Protein AF-A0A0K8QFA0-F1 (afdb_monomer)

Nearest PDB structures (foldseek):
  1z6r-assembly1_A  TM=7.782E-01  e=1.974E-18  Escherichia coli
  2qm1-assembly1_B  TM=8.285E-01  e=4.697E-17  Enterococcus faecalis V583
  5f7r-assembly1_A  TM=8.792E-01  e=9.934E-16  Listeria monocytogenes EGD-e
  3bp8-assembly2_A  TM=8.129E-01  e=3.114E-17  unclassified
  3bp8-assembly2_B  TM=7.950E-01  e=8.446E-17  unclassified

pLDDT: mean 81.32, std 21.49, range [26.19, 98.56]

Structure (mmCIF, N/CA/C/O backbone):
data_AF-A0A0K8QFA0-F1
#
_entry.id   AF-A0A0K8QFA0-F1
#
loop_
_atom_site.group_PDB
_atom_site.id
_atom_site.type_symbol
_atom_site.label_atom_id
_atom_site.label_alt_id
_atom_site.label_comp_id
_atom_site.label_asym_id
_atom_site.label_entity_id
_atom_site.label_seq_id
_atom_site.pdbx_PDB_ins_code
_atom_site.Cartn_x
_atom_site.Cartn_y
_atom_site.Cartn_z
_atom_site.occupancy
_atom_site.B_iso_or_equiv
_atom_site.auth_seq_id
_atom_site.auth_comp_id
_atom_site.auth_asym_id
_atom_site.auth_atom_id
_atom_site.pdbx_PDB_model_num
ATOM 1 N N . MET A 1 1 ? 56.266 -20.583 15.732 1.00 32.88 1 MET A N 1
ATOM 2 C CA . MET A 1 1 ? 56.562 -19.439 16.626 1.00 32.88 1 MET A CA 1
ATOM 3 C C . MET A 1 1 ? 56.444 -18.191 15.764 1.00 32.88 1 MET A C 1
ATOM 5 O O . MET A 1 1 ? 57.202 -18.137 14.814 1.00 32.88 1 MET A O 1
ATOM 9 N N . ILE A 1 2 ? 55.543 -17.215 15.909 1.00 31.14 2 ILE A N 1
ATOM 10 C CA . ILE A 1 2 ? 54.486 -16.800 16.864 1.00 31.14 2 ILE A CA 1
ATOM 11 C C . ILE A 1 2 ? 53.549 -15.907 15.990 1.00 31.14 2 ILE A C 1
ATOM 13 O O . ILE A 1 2 ? 54.079 -15.108 15.228 1.00 31.14 2 ILE A O 1
ATOM 17 N N . LEU A 1 3 ? 52.275 -16.255 15.749 1.00 30.95 3 LEU A N 1
ATOM 18 C CA . LEU A 1 3 ? 51.023 -15.686 16.319 1.00 30.95 3 LEU A CA 1
ATOM 19 C C . LEU A 1 3 ? 50.880 -14.142 16.357 1.00 30.95 3 LEU A C 1
ATOM 21 O O . LEU A 1 3 ? 51.791 -13.456 16.803 1.00 30.95 3 LEU A O 1
ATOM 25 N N . GLY A 1 4 ? 49.685 -13.639 15.992 1.00 28.59 4 GLY A N 1
ATOM 26 C CA . GLY A 1 4 ? 49.196 -12.273 16.281 1.00 28.59 4 GLY A CA 1
ATOM 27 C C . GLY A 1 4 ? 48.294 -11.686 15.178 1.00 28.59 4 GLY A C 1
ATOM 28 O O . GLY A 1 4 ? 48.767 -10.899 14.373 1.00 28.59 4 GLY A O 1
ATOM 29 N N . GLU A 1 5 ? 47.115 -12.261 14.918 1.00 33.03 5 GLU A N 1
ATOM 30 C CA . GLU A 1 5 ? 45.785 -11.822 15.411 1.00 33.03 5 GLU A CA 1
ATOM 31 C C . GLU A 1 5 ? 45.100 -10.742 14.548 1.00 33.03 5 GLU A C 1
ATOM 33 O O . GLU A 1 5 ? 45.437 -9.562 14.583 1.00 33.03 5 GLU A O 1
ATOM 38 N N . SER A 1 6 ? 44.075 -11.172 13.794 1.00 36.34 6 SER A N 1
ATOM 39 C CA . SER A 1 6 ? 43.071 -10.293 13.198 1.00 36.34 6 SER A CA 1
ATOM 40 C C . SER A 1 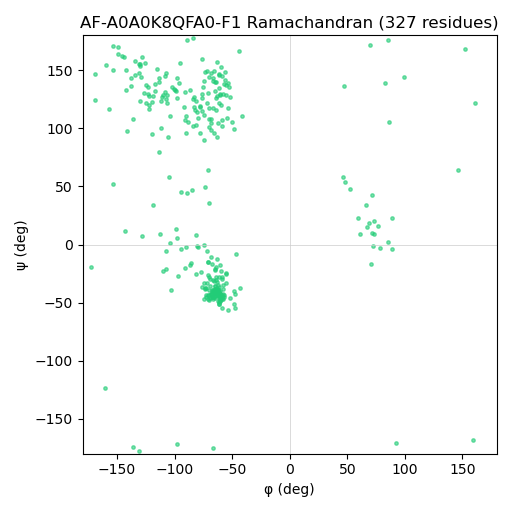6 ? 42.035 -9.928 14.255 1.00 36.34 6 SER A C 1
ATOM 42 O O . SER A 1 6 ? 41.275 -10.786 14.716 1.00 36.34 6 SER A O 1
ATOM 44 N N . VAL A 1 7 ? 41.973 -8.654 14.623 1.00 34.06 7 VAL A N 1
ATOM 45 C CA . VAL A 1 7 ? 40.890 -8.143 15.459 1.00 34.06 7 VAL A CA 1
ATOM 46 C C . VAL A 1 7 ? 39.670 -7.959 14.564 1.00 34.06 7 VAL A C 1
ATOM 48 O O . VAL A 1 7 ? 39.531 -6.974 13.846 1.00 34.06 7 VAL A O 1
ATOM 51 N N . THR A 1 8 ? 38.809 -8.971 14.577 1.00 34.66 8 THR A N 1
ATOM 52 C CA . THR A 1 8 ? 37.451 -8.880 14.045 1.00 34.66 8 THR A CA 1
ATOM 53 C C . THR A 1 8 ? 36.683 -7.976 14.999 1.00 34.66 8 THR A C 1
ATOM 55 O O . THR A 1 8 ?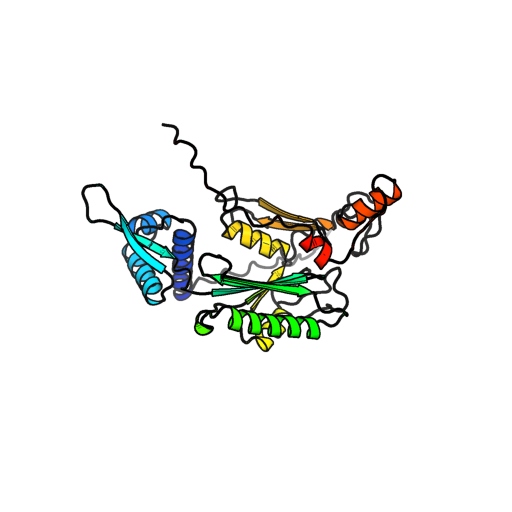 36.433 -8.353 16.144 1.00 34.66 8 THR A O 1
ATOM 58 N N . GLU A 1 9 ? 36.370 -6.758 14.570 1.00 30.14 9 GLU A N 1
ATOM 59 C CA . GLU A 1 9 ? 35.590 -5.819 15.369 1.00 30.14 9 GLU A CA 1
ATOM 60 C C . GLU A 1 9 ? 34.152 -6.353 15.479 1.00 30.14 9 GLU A C 1
ATOM 62 O O . GLU A 1 9 ? 33.339 -6.263 14.558 1.00 30.14 9 GLU A O 1
ATOM 67 N N . ILE A 1 10 ? 33.854 -7.010 16.601 1.00 35.69 10 ILE A N 1
ATOM 68 C CA . ILE A 1 10 ? 32.512 -7.489 16.927 1.00 35.69 10 ILE A CA 1
ATOM 69 C C . ILE A 1 10 ? 31.651 -6.250 17.173 1.00 35.69 10 ILE A C 1
ATOM 71 O O . ILE A 1 10 ? 31.753 -5.602 18.216 1.00 35.69 10 ILE A O 1
ATOM 75 N N . ARG A 1 11 ? 30.796 -5.921 16.201 1.00 30.34 11 ARG A N 1
ATOM 76 C CA . ARG A 1 11 ? 29.768 -4.882 16.317 1.00 30.34 11 ARG A CA 1
ATOM 77 C C . ARG A 1 11 ? 28.910 -5.202 17.547 1.00 30.34 11 ARG A C 1
ATOM 79 O O . ARG A 1 11 ? 28.179 -6.192 17.555 1.00 30.34 11 ARG A O 1
ATOM 86 N N . GLN A 1 12 ? 29.048 -4.410 18.611 1.00 29.22 12 GLN A N 1
ATOM 87 C CA . GLN A 1 12 ? 28.284 -4.622 19.839 1.00 29.22 12 GLN A CA 1
ATOM 88 C C . GLN A 1 12 ? 26.779 -4.499 19.545 1.00 29.22 12 GLN A C 1
ATOM 90 O O . GLN A 1 12 ? 26.378 -3.551 18.862 1.00 29.22 12 GLN A O 1
ATOM 95 N N . PRO A 1 13 ? 25.930 -5.419 20.044 1.00 30.22 13 PRO A N 1
ATOM 96 C CA . PRO A 1 13 ? 24.488 -5.289 19.908 1.00 30.22 13 PRO A CA 1
ATOM 97 C C . PRO A 1 13 ? 24.033 -4.015 20.622 1.00 30.22 13 PRO A C 1
ATOM 99 O O . PRO A 1 13 ? 24.262 -3.836 21.820 1.00 30.22 13 PRO A O 1
ATOM 102 N N . THR A 1 14 ? 23.390 -3.120 19.876 1.00 32.06 14 THR A N 1
ATOM 103 C CA . THR A 1 14 ? 22.766 -1.915 20.416 1.00 32.06 14 THR A CA 1
ATOM 104 C C . THR A 1 14 ? 21.776 -2.313 21.517 1.00 32.06 14 THR A C 1
ATOM 106 O O . THR A 1 14 ? 20.925 -3.181 21.294 1.00 32.06 14 THR A O 1
ATOM 109 N N . PRO A 1 15 ? 21.857 -1.718 22.720 1.00 27.94 15 PRO A N 1
ATOM 110 C CA . PRO A 1 15 ? 20.946 -2.057 23.802 1.00 27.94 15 PRO A CA 1
ATOM 111 C C . PRO A 1 15 ? 19.508 -1.746 23.380 1.00 27.94 15 PRO A C 1
ATOM 113 O O . PRO A 1 15 ? 19.204 -0.641 22.920 1.00 27.94 15 PRO A O 1
ATOM 116 N N . ARG A 1 16 ? 18.608 -2.724 23.546 1.00 31.30 16 ARG A N 1
ATOM 117 C CA . ARG A 1 16 ? 17.165 -2.537 23.358 1.00 31.30 16 ARG A CA 1
ATOM 118 C C . ARG A 1 16 ? 16.700 -1.436 24.317 1.00 31.30 16 ARG A C 1
ATOM 120 O O . ARG A 1 16 ? 16.657 -1.643 25.527 1.00 31.30 16 ARG A O 1
ATOM 127 N N . ARG A 1 17 ? 16.392 -0.248 23.783 1.00 30.94 17 ARG A N 1
ATOM 128 C CA . ARG A 1 17 ? 15.788 0.850 24.553 1.00 30.94 17 ARG A CA 1
ATOM 129 C C . ARG A 1 17 ? 14.436 0.385 25.096 1.00 30.94 17 ARG A C 1
ATOM 131 O O . ARG A 1 17 ? 13.604 -0.098 24.333 1.00 30.94 17 ARG A O 1
ATOM 138 N N . GLY A 1 18 ? 14.230 0.549 26.403 1.00 30.62 18 GLY A N 1
ATOM 139 C CA . GLY A 1 18 ? 12.955 0.270 27.060 1.00 30.62 18 GLY A CA 1
ATOM 140 C C . GLY A 1 18 ? 11.802 1.058 26.431 1.00 30.62 18 GLY A C 1
ATO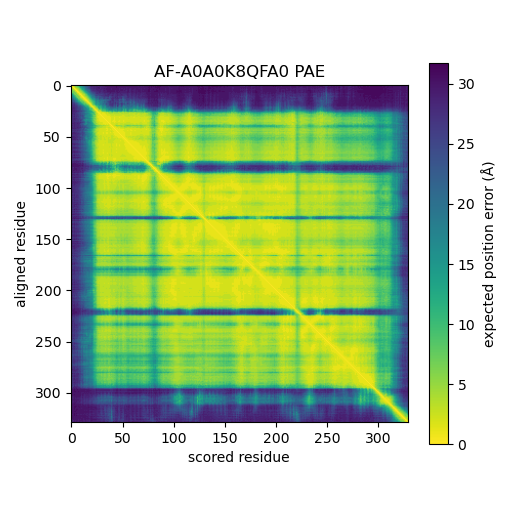M 141 O O . GLY A 1 18 ? 11.957 2.210 26.020 1.00 30.62 18 GLY A O 1
ATOM 142 N N . THR A 1 19 ? 10.644 0.418 26.325 1.00 29.05 19 THR A N 1
ATOM 143 C CA . THR A 1 19 ? 9.423 0.987 25.754 1.00 29.05 19 THR A CA 1
ATOM 144 C C . THR A 1 19 ? 8.779 1.946 26.762 1.00 29.05 19 THR A C 1
ATOM 146 O O . THR A 1 19 ? 8.351 1.529 27.833 1.00 29.05 19 THR A O 1
ATOM 149 N N . ASN A 1 20 ? 8.710 3.243 26.440 1.00 28.48 20 ASN A N 1
ATOM 150 C CA . ASN A 1 20 ? 8.013 4.236 27.268 1.00 28.48 20 ASN A CA 1
ATOM 151 C C . ASN A 1 20 ? 6.488 3.982 27.282 1.00 28.48 20 ASN A C 1
ATOM 153 O O . ASN A 1 20 ? 5.907 3.655 26.249 1.00 28.48 20 ASN A O 1
ATOM 157 N N . LEU A 1 21 ? 5.835 4.217 28.429 1.00 33.00 21 LEU A N 1
ATOM 158 C CA . LEU A 1 21 ? 4.385 4.071 28.681 1.00 33.00 21 LEU A CA 1
ATOM 159 C C . LEU A 1 21 ? 3.428 4.609 27.581 1.00 33.00 21 LEU A C 1
ATOM 161 O O . LEU A 1 21 ? 2.418 3.951 27.334 1.00 33.00 21 LEU A O 1
ATOM 165 N N . PRO A 1 22 ? 3.703 5.736 26.886 1.00 34.59 22 PRO A N 1
ATOM 166 C CA . PRO A 1 22 ? 2.875 6.203 25.768 1.00 34.59 22 PRO A CA 1
ATOM 167 C C . PRO A 1 22 ? 2.840 5.214 24.592 1.00 34.59 22 PRO A C 1
ATOM 169 O O . PRO A 1 22 ? 1.765 4.924 24.078 1.00 34.59 22 PRO A O 1
ATOM 172 N N . ARG A 1 23 ? 3.976 4.573 24.265 1.00 45.59 23 ARG A N 1
ATOM 173 C CA . ARG A 1 23 ? 4.059 3.549 23.205 1.00 45.59 23 ARG A CA 1
ATOM 174 C C . ARG A 1 23 ? 3.230 2.302 23.523 1.00 45.59 23 ARG A C 1
ATOM 176 O O . ARG A 1 23 ? 2.773 1.631 22.607 1.00 45.59 23 ARG A O 1
ATOM 183 N N . MET A 1 24 ? 3.022 1.986 24.805 1.00 49.78 24 MET A N 1
ATOM 184 C CA . MET A 1 24 ? 2.154 0.871 25.211 1.00 49.78 24 MET A CA 1
ATOM 185 C C . MET A 1 24 ? 0.667 1.199 25.035 1.00 49.78 24 MET A C 1
ATOM 187 O O . MET A 1 24 ? -0.125 0.307 24.735 1.00 49.78 24 MET A O 1
ATOM 191 N N . GLY A 1 25 ? 0.279 2.465 25.229 1.00 57.38 25 GLY A N 1
ATOM 192 C CA . GLY A 1 25 ? -1.086 2.933 24.982 1.00 57.38 25 GLY A CA 1
ATOM 193 C C . GLY A 1 25 ? -1.469 2.814 23.508 1.00 57.38 25 GLY A C 1
ATOM 194 O O . GLY A 1 25 ? -2.560 2.331 23.208 1.00 57.38 25 GLY A O 1
ATOM 195 N N . ASP A 1 26 ? -0.540 3.174 22.624 1.00 68.94 26 ASP A N 1
ATOM 196 C CA . ASP A 1 26 ? -0.714 3.088 21.172 1.00 68.94 26 ASP A CA 1
ATOM 197 C C . ASP A 1 26 ? -0.646 1.633 20.685 1.00 68.94 26 ASP A C 1
ATOM 199 O O . ASP A 1 26 ? -1.470 1.210 19.882 1.00 68.94 26 ASP A O 1
ATOM 203 N N . PHE A 1 27 ? 0.241 0.811 21.259 1.00 79.75 27 PHE A N 1
ATOM 204 C CA . PHE A 1 27 ? 0.297 -0.623 20.956 1.00 79.75 27 PHE A CA 1
ATOM 205 C C . PHE A 1 27 ? -1.012 -1.347 21.303 1.00 79.75 27 PHE A C 1
ATOM 207 O O . PHE A 1 27 ? -1.563 -2.066 20.474 1.00 79.75 27 PHE A O 1
ATOM 214 N N . ASN A 1 28 ? -1.559 -1.129 22.505 1.00 85.81 28 ASN A N 1
ATOM 215 C CA . ASN A 1 28 ? -2.819 -1.765 22.901 1.00 85.81 28 ASN A CA 1
ATOM 216 C C . ASN A 1 28 ? -4.005 -1.305 22.035 1.00 85.81 28 ASN A C 1
ATOM 218 O O . ASN A 1 28 ? -4.939 -2.080 21.826 1.00 85.81 28 ASN A O 1
ATOM 222 N N . LEU A 1 29 ? -3.975 -0.062 21.537 1.00 85.81 29 LEU A N 1
ATOM 223 C CA . LEU A 1 29 ? -4.961 0.449 20.586 1.00 85.81 29 LEU A CA 1
ATOM 224 C C . LEU A 1 29 ? -4.928 -0.360 19.286 1.00 85.81 29 LEU A C 1
ATOM 226 O O . LEU A 1 29 ? -5.965 -0.869 18.863 1.00 85.81 29 LEU A O 1
ATOM 230 N N . THR A 1 30 ? -3.734 -0.528 18.712 1.00 85.50 30 THR A N 1
ATOM 231 C CA . THR A 1 30 ? -3.513 -1.296 17.482 1.00 85.50 30 THR A CA 1
ATOM 232 C C . THR A 1 30 ? -3.969 -2.740 17.631 1.00 85.50 30 THR A C 1
ATOM 234 O O . THR A 1 30 ? -4.680 -3.242 16.768 1.00 85.50 30 THR A O 1
ATOM 237 N N . VAL A 1 31 ? -3.634 -3.401 18.744 1.00 88.06 31 VAL A N 1
ATOM 238 C CA . VAL A 1 31 ? -4.019 -4.805 18.957 1.00 88.06 31 VAL A CA 1
ATOM 239 C C . VAL A 1 31 ? -5.540 -4.969 19.066 1.00 88.06 31 VAL A C 1
ATOM 241 O O . VAL A 1 31 ? -6.098 -5.918 18.521 1.00 88.06 31 VAL A O 1
ATOM 244 N N . ILE A 1 32 ? -6.238 -4.043 19.733 1.00 91.19 32 ILE A N 1
ATOM 245 C CA . ILE A 1 32 ? -7.707 -4.089 19.823 1.00 91.19 32 ILE A CA 1
ATOM 246 C C . ILE A 1 32 ? -8.350 -3.810 18.461 1.00 91.19 32 ILE A C 1
ATOM 248 O O . ILE A 1 32 ? -9.293 -4.509 18.092 1.00 91.19 32 ILE A O 1
ATOM 252 N N . LEU A 1 33 ? -7.852 -2.822 17.710 1.00 89.56 33 LEU A N 1
ATOM 253 C CA . LEU A 1 33 ? -8.333 -2.540 16.356 1.00 89.56 33 LEU A CA 1
ATOM 254 C C . LEU A 1 33 ? -8.136 -3.743 15.433 1.00 89.56 33 LEU A C 1
ATOM 256 O O . LEU A 1 33 ? -9.084 -4.129 14.754 1.00 89.56 33 LEU A O 1
ATOM 260 N N . ASP A 1 34 ? -6.960 -4.375 15.454 1.00 87.38 34 ASP A N 1
ATOM 261 C CA . ASP A 1 34 ? -6.676 -5.561 14.643 1.00 87.38 34 ASP A CA 1
ATOM 262 C C . ASP A 1 34 ? -7.572 -6.749 15.027 1.00 87.38 34 ASP A C 1
ATOM 264 O O . ASP A 1 34 ? -8.125 -7.415 14.153 1.00 87.38 34 ASP A O 1
ATOM 268 N N . ALA A 1 35 ? -7.814 -6.969 16.325 1.00 89.81 35 ALA A N 1
ATOM 269 C CA . ALA A 1 35 ? -8.729 -8.012 16.786 1.00 89.81 35 ALA A CA 1
ATOM 270 C C . ALA A 1 35 ? -10.170 -7.786 16.292 1.00 89.81 35 ALA A C 1
ATOM 272 O O . ALA A 1 35 ? -10.818 -8.726 15.830 1.00 89.81 35 ALA A O 1
ATOM 273 N N . ILE A 1 36 ? -10.676 -6.547 16.357 1.00 91.31 36 ILE A N 1
ATOM 274 C CA . ILE A 1 36 ? -12.008 -6.200 15.832 1.00 91.31 36 ILE A CA 1
ATOM 275 C C . ILE A 1 36 ? -12.041 -6.376 14.311 1.00 91.31 36 ILE A C 1
ATOM 277 O O . ILE A 1 36 ? -12.986 -6.958 13.787 1.00 91.31 36 ILE A O 1
ATOM 281 N N . ARG A 1 37 ? -11.005 -5.911 13.610 1.00 88.50 37 ARG A N 1
ATOM 282 C CA . ARG A 1 37 ? -10.866 -5.986 12.151 1.00 88.50 37 ARG A CA 1
ATOM 283 C C . ARG A 1 37 ? -10.909 -7.424 11.629 1.00 88.50 37 ARG A C 1
ATOM 285 O O . ARG A 1 37 ? -11.600 -7.691 10.653 1.00 88.50 37 ARG A O 1
ATOM 292 N N . ARG A 1 38 ? -10.213 -8.355 12.292 1.00 86.56 38 ARG A N 1
ATOM 293 C CA . ARG A 1 38 ? -10.184 -9.783 11.921 1.00 86.56 38 ARG A CA 1
ATOM 294 C C . ARG A 1 38 ? -11.502 -10.519 12.197 1.00 86.56 38 ARG A C 1
ATOM 296 O O . ARG A 1 38 ? -11.700 -11.612 11.675 1.00 86.56 38 ARG A O 1
ATOM 303 N N . SER A 1 39 ? -12.411 -9.943 12.987 1.00 87.56 39 SER A N 1
ATOM 304 C CA . SER A 1 39 ? -13.729 -10.521 13.270 1.00 87.56 39 SER A CA 1
ATOM 305 C C . SER A 1 39 ? -14.823 -9.767 12.516 1.00 87.56 39 SER A C 1
ATOM 307 O O . SER A 1 39 ? -15.395 -8.802 13.021 1.00 87.56 39 SER A O 1
ATOM 309 N N . SER A 1 40 ? -15.175 -10.231 11.314 1.00 78.25 40 SER A N 1
ATOM 310 C CA . SER A 1 40 ? -16.219 -9.605 10.482 1.00 78.25 40 SER A CA 1
ATOM 311 C C . SER A 1 40 ? -17.597 -9.544 11.165 1.00 78.25 40 SER A C 1
ATOM 313 O O . SER A 1 40 ? -18.368 -8.608 10.944 1.00 78.25 40 SER A O 1
ATOM 315 N N . GLY A 1 41 ? -17.897 -10.498 12.056 1.00 84.44 41 GLY A N 1
ATOM 316 C CA . GLY A 1 41 ? -19.093 -10.487 12.907 1.00 84.44 41 GLY A CA 1
ATOM 317 C C . GLY A 1 41 ? -19.065 -9.423 14.013 1.00 84.44 41 GLY A C 1
ATOM 318 O O . GLY A 1 41 ? -20.115 -9.058 14.545 1.00 84.44 41 GLY A O 1
ATOM 319 N N . GLY A 1 42 ? -17.899 -8.848 14.304 1.00 89.88 42 GLY A N 1
ATOM 320 C CA . GLY A 1 42 ? -17.633 -8.000 15.460 1.00 89.88 42 GLY A CA 1
ATOM 321 C C . GLY A 1 42 ? -17.255 -8.804 16.703 1.00 89.88 42 GLY A C 1
ATOM 322 O O . GLY A 1 42 ? -17.240 -10.034 16.690 1.00 89.88 42 GLY A O 1
ATOM 323 N N . LEU A 1 43 ? -16.911 -8.100 17.781 1.00 92.25 43 LEU A N 1
ATOM 324 C CA . LEU A 1 43 ? -16.554 -8.705 19.068 1.00 92.25 43 LEU A CA 1
ATOM 325 C C . LEU A 1 43 ? -17.183 -7.938 20.226 1.00 92.25 43 LEU A C 1
ATOM 327 O O . LEU A 1 43 ? -17.238 -6.708 20.230 1.00 92.25 43 LEU A O 1
ATOM 331 N N . SER A 1 44 ? -17.610 -8.650 21.262 1.00 93.81 44 SER A N 1
ATOM 332 C CA . SER A 1 44 ? -17.931 -8.035 22.546 1.00 93.81 44 SER A CA 1
ATOM 333 C C . SER A 1 44 ? -16.661 -7.687 23.329 1.00 93.81 44 SER A C 1
ATOM 335 O O . SER A 1 44 ? -15.597 -8.279 23.149 1.00 93.81 44 SER A O 1
ATOM 337 N N . ARG A 1 45 ? -16.770 -6.762 24.292 1.00 93.06 45 ARG A N 1
ATOM 338 C CA . ARG A 1 45 ? -15.650 -6.409 25.193 1.00 93.06 45 ARG A CA 1
ATOM 339 C C . ARG A 1 45 ? -15.122 -7.608 25.996 1.00 93.06 45 ARG A C 1
ATOM 341 O O . ARG A 1 45 ? -13.954 -7.624 26.366 1.00 93.06 45 ARG A O 1
ATOM 348 N N . VAL A 1 46 ? -15.976 -8.598 26.270 1.00 91.25 46 VAL A N 1
ATOM 349 C CA . VAL A 1 46 ? -15.583 -9.828 26.977 1.00 91.25 46 VAL A CA 1
ATOM 350 C C . VAL A 1 46 ? -14.737 -10.718 26.070 1.00 91.25 46 VAL A C 1
ATOM 352 O O . VAL A 1 46 ? -13.689 -11.184 26.503 1.00 91.25 46 VAL A O 1
ATOM 355 N N . GLU A 1 47 ? -15.148 -10.904 24.816 1.00 91.31 47 GLU A N 1
ATOM 356 C CA . GLU A 1 47 ? -14.367 -11.666 23.832 1.00 91.31 47 GLU A CA 1
ATOM 357 C C . GLU A 1 47 ? -13.041 -10.970 23.518 1.00 91.31 47 GLU A C 1
ATOM 359 O O . GLU A 1 47 ? -12.003 -11.623 23.517 1.00 91.31 47 GLU A O 1
ATOM 364 N N . LEU A 1 48 ? -13.035 -9.639 23.369 1.00 91.75 48 LEU A N 1
ATOM 365 C CA . LEU A 1 48 ? -11.797 -8.867 23.203 1.00 91.75 48 LEU A CA 1
ATOM 366 C C . LEU A 1 48 ? -10.821 -9.075 24.367 1.00 91.75 48 LEU A C 1
ATOM 368 O O . LEU A 1 48 ? -9.630 -9.263 24.137 1.00 91.75 48 LEU A O 1
ATOM 372 N N . ALA A 1 49 ? -11.307 -9.075 25.613 1.00 91.31 49 ALA A N 1
ATOM 373 C CA . ALA A 1 49 ? -10.461 -9.337 26.778 1.00 91.31 49 ALA A CA 1
ATOM 374 C C . ALA A 1 49 ? -9.857 -10.752 26.750 1.00 91.31 49 ALA A C 1
ATOM 376 O O . ALA A 1 49 ? -8.696 -10.924 27.112 1.00 91.31 49 ALA A O 1
ATOM 377 N N . GLN A 1 50 ? -10.627 -11.748 26.301 1.00 89.19 50 GLN A N 1
ATOM 378 C CA . GLN A 1 50 ? -10.174 -13.138 26.192 1.00 89.19 50 GLN A CA 1
ATOM 379 C C . GLN A 1 50 ? -9.144 -13.334 25.076 1.00 89.19 50 GLN A C 1
ATOM 381 O O . GLN A 1 50 ? -8.143 -14.006 25.299 1.00 89.19 50 GLN A O 1
ATOM 386 N N . ILE A 1 51 ? -9.375 -12.739 23.902 1.00 88.06 51 ILE A N 1
ATOM 387 C CA . ILE A 1 51 ? -8.501 -12.877 22.728 1.00 88.06 51 ILE A CA 1
ATOM 388 C C . ILE A 1 51 ? -7.184 -12.129 22.943 1.00 88.06 51 ILE A C 1
ATOM 390 O O . ILE A 1 51 ? -6.113 -12.670 22.694 1.00 88.06 51 ILE A O 1
ATOM 394 N N . VAL A 1 52 ? -7.260 -10.883 23.414 1.00 89.06 52 VAL A N 1
ATOM 395 C CA . VAL A 1 52 ? -6.093 -9.995 23.511 1.00 89.06 52 VAL A CA 1
ATOM 396 C C . VAL A 1 52 ? -5.325 -10.186 24.829 1.00 89.06 52 VAL A C 1
ATOM 398 O O . VAL A 1 52 ? -4.175 -9.774 24.947 1.00 89.06 52 VAL A O 1
ATOM 401 N N . GLY A 1 53 ? -5.940 -10.805 25.843 1.00 88.94 53 GLY A N 1
ATOM 402 C CA . GLY A 1 53 ? -5.305 -11.052 27.144 1.00 88.94 53 GLY A CA 1
ATOM 403 C C . GLY A 1 53 ? -5.147 -9.802 28.021 1.00 88.94 53 GLY A C 1
ATOM 404 O O . GLY A 1 53 ? -4.328 -9.784 28.940 1.00 88.94 53 GLY A O 1
ATOM 405 N N . LEU A 1 54 ? -5.918 -8.742 27.756 1.00 89.75 54 LEU A N 1
ATOM 406 C CA . LEU A 1 54 ? -5.903 -7.497 28.533 1.00 89.75 54 LEU A CA 1
ATOM 407 C C . LEU A 1 54 ? -6.989 -7.479 29.613 1.00 89.75 54 LEU A C 1
ATOM 409 O O . LEU A 1 54 ? -8.034 -8.119 29.501 1.00 89.75 54 LEU A O 1
ATOM 413 N N . SER A 1 55 ? -6.769 -6.672 30.658 1.00 92.06 55 SER A N 1
ATOM 414 C CA . SER A 1 55 ? -7.758 -6.516 31.728 1.00 92.06 55 SER A CA 1
ATOM 415 C C . SER A 1 55 ? -9.087 -5.939 31.196 1.00 92.06 55 SER A C 1
ATOM 417 O O . SER A 1 55 ? -9.067 -5.068 30.315 1.00 92.06 55 SER A O 1
ATOM 419 N N . PRO A 1 56 ? -10.251 -6.321 31.762 1.00 92.19 56 PRO A N 1
ATOM 420 C CA . PRO A 1 56 ? -11.546 -5.761 31.363 1.00 92.19 56 PRO A CA 1
ATOM 421 C C . PRO A 1 56 ? -11.617 -4.229 31.462 1.00 92.19 56 PRO A C 1
ATOM 423 O O . PRO A 1 56 ? -12.272 -3.577 30.643 1.00 92.19 56 PRO A O 1
ATOM 426 N N . GLN A 1 57 ? -10.916 -3.642 32.440 1.00 92.69 57 GLN A N 1
ATOM 427 C CA . GLN A 1 57 ? -10.829 -2.191 32.602 1.00 92.69 57 GLN A CA 1
ATOM 428 C C . GLN A 1 57 ? -10.052 -1.548 31.446 1.00 92.69 57 GLN A C 1
ATOM 430 O O . GLN A 1 57 ? -10.489 -0.533 30.902 1.00 92.69 57 GLN A O 1
ATOM 435 N N . THR A 1 58 ? -8.934 -2.156 31.034 1.00 92.19 58 THR A N 1
ATOM 436 C CA . THR A 1 58 ? -8.128 -1.700 29.892 1.00 92.19 58 THR A CA 1
ATOM 437 C C . THR A 1 58 ? -8.941 -1.744 28.600 1.00 92.19 58 THR A C 1
ATOM 439 O O . THR A 1 58 ? -9.026 -0.729 27.910 1.00 92.19 58 THR A O 1
ATOM 442 N N . ILE A 1 59 ? -9.611 -2.869 28.317 1.00 93.62 59 ILE A N 1
ATOM 443 C CA . ILE A 1 59 ? -10.491 -3.002 27.145 1.00 93.62 59 ILE A CA 1
ATOM 444 C C . ILE A 1 59 ? -11.589 -1.937 27.165 1.00 93.62 59 ILE A C 1
ATOM 446 O O . ILE A 1 59 ? -11.836 -1.290 26.150 1.00 93.62 59 ILE A O 1
ATOM 450 N N . SER A 1 60 ? -12.230 -1.714 28.316 1.00 92.69 60 SER A N 1
ATOM 451 C CA . SER A 1 60 ? -13.311 -0.729 28.444 1.00 92.69 60 SER A CA 1
ATOM 452 C C . SER A 1 60 ? -12.832 0.699 28.175 1.00 92.69 60 SER A C 1
ATOM 454 O O . SER A 1 60 ? -13.498 1.437 27.448 1.00 92.69 60 SER A O 1
ATOM 456 N N . ASN A 1 61 ? -11.670 1.076 28.716 1.00 93.62 61 ASN A N 1
ATOM 457 C CA . ASN A 1 61 ? -11.080 2.398 28.514 1.00 93.62 61 ASN A CA 1
ATOM 458 C C . ASN A 1 61 ? -10.677 2.621 27.049 1.00 93.62 61 ASN A C 1
ATOM 460 O O . ASN A 1 61 ? -10.974 3.675 26.491 1.00 93.62 61 ASN A O 1
ATOM 464 N N . ILE A 1 62 ? -10.034 1.636 26.413 1.00 93.06 62 ILE A N 1
ATOM 465 C CA . ILE A 1 62 ? -9.597 1.760 25.016 1.00 93.06 62 ILE A CA 1
ATOM 466 C C . ILE A 1 62 ? -10.792 1.741 24.062 1.00 93.06 62 ILE A C 1
ATOM 468 O O . ILE A 1 62 ? -10.880 2.597 23.189 1.00 93.06 62 ILE A O 1
ATOM 472 N N . SER A 1 63 ? -11.760 0.844 24.274 1.00 94.06 63 SER A N 1
ATOM 473 C CA . SER A 1 63 ? -12.984 0.807 23.462 1.00 94.06 63 SER A CA 1
ATOM 474 C C . SER A 1 63 ? -13.733 2.137 23.522 1.00 94.06 63 SER A C 1
ATOM 476 O O . SER A 1 63 ? -14.260 2.582 22.512 1.00 94.06 63 SER A O 1
ATOM 478 N N . ARG A 1 64 ? -13.777 2.792 24.693 1.00 94.50 64 ARG A N 1
ATOM 479 C CA . ARG A 1 64 ? -14.379 4.126 24.822 1.00 94.50 64 ARG A CA 1
ATOM 480 C C . ARG A 1 64 ? -13.643 5.153 23.966 1.00 94.50 64 ARG A C 1
ATOM 482 O O . ARG A 1 64 ? -14.287 5.831 23.186 1.00 94.50 64 ARG A O 1
ATOM 489 N N . ARG A 1 65 ? -12.309 5.206 24.045 1.00 93.94 65 ARG A N 1
ATOM 490 C CA . ARG A 1 65 ? -11.501 6.118 23.216 1.00 93.94 65 ARG A CA 1
ATOM 491 C C . ARG A 1 65 ? -11.732 5.894 21.719 1.00 93.94 65 ARG A C 1
ATOM 493 O O . ARG A 1 65 ? -11.883 6.863 20.989 1.00 93.94 65 ARG A O 1
ATOM 500 N N . LEU A 1 66 ? -11.795 4.637 21.279 1.00 93.88 66 LEU A N 1
ATOM 501 C CA . LEU A 1 66 ? -12.068 4.287 19.881 1.00 93.88 66 LEU A CA 1
ATOM 502 C C . LEU A 1 66 ? -13.480 4.697 19.431 1.00 93.88 66 LEU A C 1
ATOM 504 O O . LEU A 1 66 ? -13.647 5.141 18.298 1.00 93.88 66 LEU A O 1
ATOM 508 N N . LEU A 1 67 ? -14.483 4.564 20.307 1.00 95.25 67 LEU A N 1
ATOM 509 C CA . LEU A 1 67 ? -15.848 5.044 20.059 1.00 95.25 67 LEU A CA 1
ATOM 510 C C . LEU A 1 67 ? -15.892 6.575 19.981 1.00 95.25 67 LEU A C 1
ATOM 512 O O . LEU A 1 67 ? -16.485 7.113 19.052 1.00 95.25 67 LEU A O 1
ATOM 516 N N . ASP A 1 68 ? -15.223 7.271 20.903 1.00 95.31 68 ASP A N 1
ATOM 517 C CA . ASP A 1 68 ? -15.146 8.739 20.926 1.00 95.31 68 ASP A CA 1
ATOM 518 C C . ASP A 1 68 ? -14.445 9.280 19.662 1.00 95.31 68 ASP A C 1
ATOM 520 O O . ASP A 1 68 ? -14.826 10.314 19.115 1.00 95.31 68 ASP A O 1
ATOM 524 N N . GLN A 1 69 ? -13.454 8.545 19.146 1.00 93.06 69 GLN A N 1
ATOM 525 C CA . GLN A 1 69 ? -12.772 8.822 17.875 1.00 93.06 69 GLN A CA 1
ATOM 526 C C . GLN A 1 69 ? -13.545 8.339 16.639 1.00 93.06 69 GLN A C 1
ATOM 528 O O . GLN A 1 69 ? -13.086 8.546 15.522 1.00 93.06 69 GLN A O 1
ATOM 533 N N . HIS A 1 70 ? -14.709 7.709 16.815 1.00 94.94 70 HIS A N 1
ATOM 534 C CA . HIS A 1 70 ? -15.536 7.168 15.735 1.00 94.94 70 HIS A CA 1
ATOM 535 C C . HIS A 1 70 ? -14.830 6.108 14.868 1.00 94.94 70 HIS A C 1
ATOM 537 O O . HIS A 1 70 ? -15.256 5.870 13.740 1.00 94.94 70 HIS A O 1
ATOM 543 N N . LEU A 1 71 ? -13.786 5.445 15.381 1.00 94.50 71 LEU A N 1
ATOM 544 C CA . LEU A 1 71 ? -13.062 4.368 14.687 1.00 94.50 71 LEU A CA 1
ATOM 545 C C . LEU A 1 71 ? -13.781 3.019 14.801 1.00 94.50 71 LEU A C 1
ATOM 547 O O . LEU A 1 71 ? -13.630 2.146 13.948 1.00 94.50 71 LEU A O 1
ATOM 551 N N . ILE A 1 72 ? -14.587 2.850 15.849 1.00 95.62 72 ILE A N 1
ATOM 552 C CA . ILE A 1 72 ? -15.461 1.691 16.036 1.00 95.62 72 ILE A CA 1
ATOM 553 C C . ILE A 1 72 ? -16.890 2.150 16.326 1.00 95.62 72 ILE A C 1
ATOM 555 O O . ILE A 1 72 ? -17.114 3.287 16.737 1.00 95.62 72 ILE A O 1
ATOM 559 N N . VAL A 1 73 ? -17.856 1.253 16.141 1.00 95.56 73 VAL A N 1
ATOM 560 C CA . VAL A 1 73 ? -19.279 1.461 16.451 1.00 95.56 73 VAL A CA 1
ATOM 561 C C . VAL A 1 73 ? -19.844 0.308 17.272 1.00 95.56 73 VAL A C 1
ATOM 563 O O . VAL A 1 73 ? -19.361 -0.825 17.207 1.00 95.56 73 VAL A O 1
ATOM 566 N N . GLU A 1 74 ? -20.907 0.590 18.026 1.00 94.69 74 GLU A N 1
ATOM 567 C CA . GLU A 1 74 ? -21.717 -0.434 18.690 1.00 94.69 74 GLU A CA 1
ATOM 568 C C . GLU A 1 74 ? -22.760 -0.990 17.698 1.00 94.69 74 GLU A C 1
ATOM 570 O O . GLU A 1 74 ? -23.786 -0.368 17.432 1.00 94.69 74 GLU A O 1
ATOM 575 N N . ALA A 1 75 ? -22.499 -2.172 17.138 1.00 88.00 75 ALA A N 1
ATOM 576 C CA . ALA A 1 75 ? -23.284 -2.810 16.076 1.00 88.00 75 ALA A CA 1
ATOM 577 C C . ALA A 1 75 ? -24.428 -3.694 16.617 1.00 88.00 75 ALA A C 1
ATOM 579 O O . ALA A 1 75 ? -24.649 -4.811 16.154 1.00 88.00 75 ALA A O 1
ATOM 580 N N . GLY A 1 76 ? -25.160 -3.193 17.614 1.00 83.00 76 GLY A N 1
ATOM 581 C CA . GLY A 1 76 ? -26.282 -3.897 18.238 1.00 83.00 76 GLY A CA 1
ATOM 582 C C . GLY A 1 76 ? -25.912 -4.729 19.470 1.00 83.00 76 GLY A C 1
ATOM 583 O O . GLY A 1 76 ? -24.821 -4.616 20.039 1.00 83.00 76 GLY A O 1
ATOM 584 N N . LYS A 1 77 ? -26.884 -5.526 19.933 1.00 77.56 77 LYS A N 1
ATOM 585 C CA . LYS A 1 77 ? -26.761 -6.393 21.110 1.00 77.56 77 LYS A CA 1
ATOM 586 C C . LYS A 1 77 ? -27.054 -7.839 20.730 1.00 77.56 77 LYS A C 1
ATOM 588 O O . LYS A 1 77 ? -28.115 -8.109 20.178 1.00 77.56 77 LYS A O 1
ATOM 593 N N . GLU A 1 78 ? -26.168 -8.753 21.100 1.00 69.00 78 GLU A N 1
ATOM 594 C CA . GLU A 1 78 ? -26.339 -10.194 20.898 1.00 69.00 78 GLU A CA 1
ATOM 595 C C . GLU A 1 78 ? -26.487 -10.936 22.235 1.00 69.00 78 GLU A C 1
ATOM 597 O O . GLU A 1 78 ? -25.873 -10.587 23.249 1.00 69.00 78 GLU A O 1
ATOM 602 N N . GLY A 1 79 ? -27.334 -11.967 22.243 1.00 59.91 79 GLY A N 1
ATOM 603 C CA . GLY A 1 79 ? -27.523 -12.869 23.379 1.00 59.91 79 GLY A CA 1
ATOM 604 C C . GLY A 1 79 ? -28.841 -13.640 23.307 1.00 59.91 79 GLY A C 1
ATOM 605 O O . GLY A 1 79 ? -29.908 -13.036 23.292 1.00 59.91 79 GLY A O 1
ATOM 606 N N . SER A 1 80 ? -28.763 -14.974 23.299 1.00 50.06 80 SER A N 1
ATOM 607 C CA . SER A 1 80 ? -29.914 -15.895 23.287 1.00 50.06 80 SER A CA 1
ATOM 608 C C . SER A 1 80 ? -30.068 -16.719 24.581 1.00 50.06 80 SER A C 1
ATOM 610 O O . SER A 1 80 ? -30.900 -17.621 24.633 1.00 50.06 80 SER A O 1
ATOM 612 N N . GLY A 1 81 ? -29.297 -16.420 25.637 1.00 61.34 81 GLY A N 1
ATOM 613 C CA . GLY A 1 81 ? -29.281 -17.169 26.906 1.00 61.34 81 GLY A CA 1
ATOM 614 C C . GLY A 1 81 ? -29.399 -16.297 28.170 1.00 61.34 81 GLY A C 1
ATOM 615 O O . GLY A 1 81 ? -29.527 -15.076 28.063 1.00 61.34 81 GLY A O 1
ATOM 616 N N . PRO A 1 82 ? -29.349 -16.894 29.381 1.00 50.62 82 PRO A N 1
ATOM 617 C CA . PRO A 1 82 ? -29.450 -16.159 30.641 1.00 50.62 82 PRO A CA 1
ATOM 618 C C . PRO A 1 82 ? -28.261 -15.203 30.821 1.00 50.62 82 PRO A C 1
ATOM 620 O O . PRO A 1 82 ? -27.114 -15.632 30.932 1.00 50.62 82 PRO A O 1
ATOM 623 N N . GLY A 1 83 ? -28.529 -13.897 30.849 1.00 66.81 83 GLY A N 1
ATOM 624 C CA . GLY A 1 83 ? -27.515 -12.856 31.023 1.00 66.81 83 GLY A CA 1
ATOM 625 C C . GLY A 1 83 ? -27.911 -11.536 30.363 1.00 66.81 83 GLY A C 1
ATOM 626 O O . GLY A 1 83 ? -28.870 -11.468 29.598 1.00 66.81 83 GLY A O 1
ATOM 627 N N . LYS A 1 84 ? -27.175 -10.457 30.660 1.00 66.50 84 LYS A N 1
ATOM 628 C CA . LYS A 1 84 ? -27.371 -9.171 29.977 1.00 66.50 84 LYS A CA 1
ATOM 629 C C . LYS A 1 84 ? -26.869 -9.298 28.527 1.00 66.50 84 LYS A C 1
ATOM 631 O O . LYS A 1 84 ? -25.728 -9.730 28.351 1.00 66.50 84 LYS A O 1
ATOM 636 N N . PRO A 1 85 ? -27.660 -8.898 27.513 1.00 73.19 85 PRO A N 1
ATOM 637 C CA . PRO A 1 85 ? -27.222 -8.894 26.119 1.00 73.19 85 PRO A CA 1
ATOM 638 C C . PRO A 1 85 ? -25.901 -8.138 25.950 1.00 73.19 85 PRO A C 1
ATOM 640 O O . PRO A 1 85 ? -25.721 -7.058 26.529 1.00 73.19 85 PRO A O 1
ATOM 643 N N . ARG A 1 86 ? -24.976 -8.713 25.180 1.00 82.94 86 ARG A N 1
ATOM 644 C CA . ARG A 1 86 ? -23.628 -8.182 24.965 1.00 82.94 86 ARG A CA 1
ATOM 645 C C . ARG A 1 86 ? -23.649 -7.195 23.811 1.00 82.94 86 ARG A C 1
ATOM 647 O O . ARG A 1 86 ? -24.205 -7.492 22.763 1.00 82.94 86 ARG A O 1
ATOM 654 N N . THR A 1 87 ? -23.033 -6.034 23.992 1.00 89.12 87 THR A N 1
ATOM 655 C CA . THR A 1 87 ? -22.839 -5.083 22.895 1.00 89.12 87 THR A CA 1
ATOM 656 C C . THR A 1 87 ? -21.707 -5.554 21.990 1.00 89.12 87 THR A C 1
ATOM 658 O O . THR A 1 87 ? -20.614 -5.832 22.493 1.00 89.12 87 THR A O 1
ATOM 661 N N . ILE A 1 88 ? -21.964 -5.601 20.685 1.00 94.06 88 ILE A N 1
ATOM 662 C CA . ILE A 1 88 ? -20.978 -5.971 19.667 1.00 94.06 88 ILE A CA 1
ATOM 663 C C . ILE A 1 88 ? -20.268 -4.717 19.161 1.00 94.06 88 ILE A C 1
ATOM 665 O O . ILE A 1 88 ? -20.914 -3.724 18.837 1.00 94.06 88 ILE A O 1
ATOM 669 N N . LEU A 1 89 ? -18.939 -4.759 19.106 1.00 95.00 89 LEU A N 1
ATOM 670 C CA . LEU A 1 89 ? -18.093 -3.710 18.547 1.00 95.00 89 LEU A CA 1
ATOM 671 C C . LEU A 1 89 ? -17.622 -4.119 17.151 1.00 95.00 89 LEU A C 1
ATOM 673 O O . LEU A 1 89 ? -17.197 -5.258 16.949 1.00 95.00 89 LEU A O 1
ATOM 677 N N . ARG A 1 90 ? -17.684 -3.183 16.203 1.00 94.88 90 ARG A N 1
ATOM 678 C CA . ARG A 1 90 ? -17.172 -3.328 14.830 1.00 94.88 90 ARG A CA 1
ATOM 679 C C . ARG A 1 90 ? -16.386 -2.090 14.432 1.00 94.88 90 ARG A C 1
ATOM 681 O O . ARG A 1 90 ? -16.614 -1.028 15.007 1.00 94.88 90 ARG A O 1
ATOM 688 N N . LEU A 1 91 ? -15.502 -2.213 13.443 1.00 94.00 91 LEU A N 1
ATOM 689 C CA . LEU A 1 91 ? -14.910 -1.038 12.805 1.00 94.00 91 LEU A CA 1
ATOM 690 C C . LEU A 1 91 ? -16.012 -0.157 12.212 1.00 94.00 91 LEU A C 1
ATOM 692 O O . LEU A 1 91 ? -17.027 -0.658 11.728 1.00 94.00 91 LEU A O 1
ATOM 696 N N . ASN A 1 92 ? -15.804 1.154 12.266 1.00 95.56 92 ASN A N 1
ATOM 697 C CA . ASN A 1 92 ? -16.597 2.107 11.510 1.00 95.56 92 ASN A CA 1
ATOM 698 C C . ASN A 1 92 ? -15.927 2.316 10.147 1.00 95.56 92 ASN A C 1
ATOM 700 O O . ASN A 1 92 ? -14.878 2.960 10.129 1.00 95.56 92 ASN A O 1
ATOM 704 N N . PRO A 1 93 ? -16.502 1.852 9.023 1.00 95.06 93 PRO A N 1
ATOM 705 C CA . PRO A 1 93 ? -15.897 2.052 7.704 1.00 95.06 93 PRO A CA 1
ATOM 706 C C . PRO A 1 93 ? -15.549 3.527 7.447 1.00 95.06 93 PRO A C 1
ATOM 708 O O . PRO A 1 93 ? -14.415 3.870 7.143 1.00 95.06 93 PRO A O 1
ATOM 711 N N . SER A 1 94 ? -16.486 4.430 7.748 1.00 95.94 94 SER A N 1
ATOM 712 C CA . SER A 1 94 ? -16.340 5.887 7.578 1.00 95.94 94 SER A CA 1
ATOM 713 C C . SER A 1 94 ? -15.572 6.608 8.702 1.00 95.94 94 SER A C 1
ATOM 715 O O . SER A 1 94 ? -15.593 7.845 8.797 1.00 95.94 94 SER A O 1
ATOM 717 N N . GLY A 1 95 ? -14.967 5.848 9.621 1.00 95.31 95 GLY A N 1
ATOM 718 C CA . GLY A 1 95 ? -14.232 6.387 10.764 1.00 95.31 95 GLY A CA 1
ATOM 719 C C . GLY A 1 95 ? -12.939 7.076 10.344 1.00 95.31 95 GLY A C 1
ATOM 720 O O . GLY A 1 95 ? -12.579 8.103 10.916 1.00 95.31 95 GLY A O 1
ATOM 721 N N . MET A 1 96 ? -12.279 6.537 9.321 1.00 96.12 96 MET A N 1
ATOM 722 C CA . MET A 1 96 ? -11.012 7.019 8.784 1.00 96.12 96 MET A CA 1
ATOM 723 C C . MET A 1 96 ? -10.834 6.488 7.356 1.00 96.12 96 MET A C 1
ATOM 725 O O . MET A 1 96 ? -11.397 5.447 7.020 1.00 96.12 96 MET A O 1
ATOM 729 N N . TYR A 1 97 ? -10.057 7.193 6.540 1.00 97.75 97 TYR A N 1
ATOM 730 C CA . TYR A 1 97 ? -9.744 6.812 5.164 1.00 97.75 97 TYR A CA 1
ATOM 731 C C . TYR A 1 97 ? -8.233 6.766 4.944 1.00 97.75 97 TYR A C 1
ATOM 733 O O . TYR A 1 97 ? -7.480 7.447 5.639 1.00 97.75 97 TYR A O 1
ATOM 741 N N . ALA A 1 98 ? -7.787 6.001 3.955 1.00 97.38 98 ALA A N 1
ATOM 742 C CA . ALA A 1 98 ? -6.399 5.983 3.504 1.00 97.38 98 ALA A CA 1
ATOM 743 C C . ALA A 1 98 ? -6.331 6.158 1.986 1.00 97.38 98 ALA A C 1
ATOM 745 O O . ALA A 1 98 ? -7.187 5.649 1.260 1.00 97.38 98 ALA A O 1
ATOM 746 N N . LEU A 1 99 ? -5.302 6.857 1.510 1.00 98.50 99 LEU A N 1
ATOM 747 C CA . LEU A 1 99 ? -4.975 6.923 0.090 1.00 98.50 99 LEU A CA 1
ATOM 748 C C . LEU A 1 99 ? -3.901 5.892 -0.241 1.00 98.50 99 LEU A C 1
ATOM 750 O O . LEU A 1 99 ? -2.939 5.723 0.507 1.00 98.50 99 LEU A O 1
ATOM 754 N N . GLY A 1 100 ? -4.060 5.225 -1.377 1.00 98.31 100 GLY A N 1
ATOM 755 C CA . GLY A 1 100 ? -3.071 4.311 -1.932 1.00 98.31 100 GLY A CA 1
ATOM 756 C C . GLY A 1 100 ? -2.704 4.713 -3.352 1.00 98.31 100 GLY A C 1
ATOM 757 O O . GLY A 1 100 ? -3.588 5.025 -4.145 1.00 98.31 100 GLY A O 1
ATOM 758 N N . VAL A 1 101 ? -1.418 4.673 -3.682 1.00 98.44 101 VAL A N 1
ATOM 759 C CA . VAL A 1 101 ? -0.907 4.812 -5.048 1.00 98.44 101 VAL A CA 1
ATOM 760 C C . VAL A 1 101 ? -0.089 3.577 -5.382 1.00 98.44 101 VAL A C 1
ATOM 762 O O . VAL A 1 101 ? 0.833 3.226 -4.654 1.00 98.44 101 VAL A O 1
ATOM 765 N N . HIS A 1 102 ? -0.404 2.935 -6.499 1.00 96.50 102 HIS A N 1
ATOM 766 C CA . HIS A 1 102 ? 0.481 1.981 -7.147 1.00 96.50 102 HIS A CA 1
ATOM 767 C C . HIS A 1 102 ? 1.105 2.660 -8.362 1.00 96.50 102 HIS A C 1
ATOM 769 O O . HIS A 1 102 ? 0.411 2.980 -9.329 1.00 96.50 102 HIS A O 1
ATOM 775 N N . LEU A 1 103 ? 2.406 2.913 -8.268 1.00 94.00 103 LEU A N 1
ATOM 776 C CA . LEU A 1 103 ? 3.233 3.453 -9.330 1.00 94.00 103 LEU A CA 1
ATOM 777 C C . LEU A 1 103 ? 3.813 2.287 -10.128 1.00 94.00 103 LEU A C 1
ATOM 779 O O . LEU A 1 103 ? 4.719 1.618 -9.649 1.00 94.00 103 LEU A O 1
ATOM 783 N N . ASP A 1 104 ? 3.315 2.070 -11.342 1.00 88.75 104 ASP A N 1
ATOM 784 C CA . ASP A 1 104 ? 3.873 1.114 -12.301 1.00 88.75 104 ASP A CA 1
ATOM 785 C C . ASP A 1 104 ? 4.407 1.866 -13.542 1.00 88.75 104 ASP A C 1
ATOM 787 O O . ASP A 1 104 ? 3.912 2.953 -13.866 1.00 88.75 104 ASP A O 1
ATOM 791 N N . PRO A 1 105 ? 5.433 1.349 -14.250 1.00 84.75 105 PRO A N 1
ATOM 792 C CA . PRO A 1 105 ? 5.989 2.016 -15.429 1.00 84.75 105 PRO A CA 1
ATOM 793 C C . PRO A 1 105 ? 4.974 2.332 -16.539 1.00 84.75 105 PRO A C 1
ATOM 795 O O . PRO A 1 105 ? 5.213 3.251 -17.321 1.00 84.75 105 PRO A O 1
ATOM 798 N N . ALA A 1 106 ? 3.861 1.599 -16.627 1.00 84.25 106 ALA A N 1
ATOM 799 C CA . ALA A 1 106 ? 2.825 1.808 -17.633 1.00 84.25 106 ALA A CA 1
ATOM 800 C C . ALA A 1 106 ? 1.584 2.532 -17.092 1.00 84.25 106 ALA A C 1
ATOM 802 O O . ALA A 1 106 ? 1.000 3.349 -17.809 1.00 84.25 106 ALA A O 1
ATOM 803 N N . VAL A 1 107 ? 1.154 2.231 -15.863 1.00 89.38 107 VAL A N 1
ATOM 804 C CA . VAL A 1 107 ? -0.099 2.760 -15.299 1.00 89.38 107 VAL A CA 1
ATOM 805 C C . VAL A 1 107 ? 0.081 3.181 -13.843 1.00 89.38 107 VAL A C 1
ATOM 807 O O . VAL A 1 107 ? 0.608 2.439 -13.025 1.00 89.38 107 VAL A O 1
ATOM 810 N N . ILE A 1 108 ? -0.465 4.337 -13.481 1.00 94.00 108 ILE A N 1
ATOM 811 C CA . ILE A 1 108 ? -0.613 4.761 -12.089 1.00 94.00 108 ILE A CA 1
ATOM 812 C C . ILE A 1 108 ? -2.039 4.443 -11.657 1.00 94.00 108 ILE A C 1
ATOM 814 O O . ILE A 1 108 ? -2.996 4.852 -12.316 1.00 94.00 108 ILE A O 1
ATOM 818 N N . THR A 1 109 ? -2.194 3.704 -10.560 1.00 96.44 109 THR A N 1
ATOM 819 C CA . THR A 1 109 ? -3.502 3.457 -9.936 1.00 96.44 109 THR A CA 1
ATOM 820 C C . THR A 1 109 ? -3.570 4.175 -8.600 1.00 96.44 109 THR A C 1
ATOM 822 O O . THR A 1 109 ? -2.718 3.940 -7.747 1.00 96.44 109 THR A O 1
ATOM 825 N N . THR A 1 110 ? -4.608 4.978 -8.393 1.00 98.38 110 THR A N 1
ATOM 826 C CA . THR A 1 110 ? -4.853 5.685 -7.130 1.00 98.38 110 THR A CA 1
ATOM 827 C C . THR A 1 110 ? -6.165 5.194 -6.526 1.00 98.38 110 THR A C 1
ATOM 829 O O . THR A 1 110 ? -7.145 4.984 -7.242 1.00 98.38 110 THR A O 1
ATOM 832 N N . VAL A 1 111 ? -6.200 4.975 -5.213 1.00 98.25 111 VAL A N 1
ATOM 833 C CA . VAL A 1 111 ? -7.375 4.478 -4.483 1.00 98.25 111 VAL A CA 1
ATOM 834 C C . VAL A 1 111 ? -7.617 5.282 -3.209 1.00 98.25 111 VAL A C 1
ATOM 836 O O . VAL A 1 111 ? -6.673 5.695 -2.541 1.00 98.25 111 VAL A O 1
ATOM 839 N N . VAL A 1 112 ? -8.888 5.449 -2.847 1.00 98.44 112 VAL A N 1
ATOM 840 C CA . VAL A 1 112 ? -9.338 5.824 -1.502 1.00 98.44 112 VAL A CA 1
ATOM 841 C C . VAL A 1 112 ? -9.955 4.582 -0.875 1.00 98.44 112 VAL A C 1
ATOM 843 O O . VAL A 1 112 ? -10.906 4.018 -1.422 1.00 98.44 112 VAL A O 1
ATOM 846 N N . LEU A 1 113 ? -9.415 4.170 0.266 1.00 97.12 113 LEU A N 1
ATOM 847 C CA . LEU A 1 113 ? -9.898 3.044 1.056 1.00 97.12 113 LEU A CA 1
ATOM 848 C C . LEU A 1 113 ? -10.560 3.552 2.332 1.00 97.12 113 LEU A C 1
ATOM 850 O O . LEU A 1 113 ? -10.109 4.537 2.921 1.00 97.12 113 LEU A O 1
ATOM 854 N N . ASP A 1 114 ? -11.609 2.869 2.768 1.00 96.12 114 ASP A N 1
ATOM 855 C CA . ASP A 1 114 ? -12.195 3.077 4.087 1.00 96.12 114 ASP A CA 1
ATOM 856 C C . ASP A 1 114 ? -11.458 2.267 5.176 1.00 96.12 114 ASP A C 1
ATOM 858 O O . ASP A 1 114 ? -10.509 1.526 4.901 1.00 96.12 114 ASP A O 1
ATOM 862 N N . LEU A 1 115 ? -11.869 2.405 6.440 1.00 93.00 115 LEU A N 1
ATOM 863 C CA . LEU A 1 115 ? -11.188 1.751 7.565 1.00 93.00 115 LEU A CA 1
ATOM 864 C C . LEU A 1 115 ? -11.316 0.214 7.555 1.00 93.00 115 LEU A C 1
ATOM 866 O O . LEU A 1 115 ? -10.560 -0.469 8.251 1.00 93.00 115 LEU A O 1
ATOM 870 N N . VAL A 1 116 ? -12.262 -0.338 6.786 1.00 91.06 116 VAL A N 1
ATOM 871 C CA . VAL A 1 116 ? -12.404 -1.785 6.555 1.00 91.06 116 VAL A CA 1
ATOM 872 C C . VAL A 1 116 ? -11.785 -2.221 5.225 1.00 91.06 116 VAL A C 1
ATOM 874 O O . VAL A 1 116 ? -11.983 -3.365 4.817 1.00 91.06 116 VAL A O 1
ATOM 877 N N . GLY A 1 117 ? -10.979 -1.361 4.598 1.00 90.88 117 GLY A N 1
ATOM 878 C CA . GLY A 1 117 ? -10.213 -1.668 3.393 1.00 90.88 117 GLY A CA 1
ATOM 879 C C . GLY A 1 117 ? -11.054 -1.756 2.121 1.00 90.88 117 GLY A C 1
ATOM 880 O O . GLY A 1 117 ? -10.523 -2.156 1.085 1.00 90.88 117 GLY A O 1
ATOM 881 N N . ASP A 1 118 ? -12.336 -1.385 2.169 1.00 93.12 118 ASP A N 1
ATOM 882 C CA . ASP A 1 118 ? -13.176 -1.338 0.977 1.00 93.12 118 ASP A CA 1
ATOM 883 C C . ASP A 1 118 ? -12.800 -0.107 0.133 1.00 93.12 118 ASP A C 1
ATOM 885 O O . ASP A 1 118 ? -12.524 0.984 0.643 1.00 93.12 118 ASP A O 1
ATOM 889 N N . VAL A 1 119 ? -12.790 -0.277 -1.193 1.00 96.38 119 VAL A N 1
ATOM 890 C CA . VAL A 1 119 ? -12.499 0.809 -2.138 1.00 96.38 119 VAL A CA 1
ATOM 891 C C . VAL A 1 119 ? -13.699 1.750 -2.215 1.00 96.38 119 VAL A C 1
ATOM 893 O O . VAL A 1 119 ? -14.735 1.401 -2.782 1.00 96.38 119 VAL A O 1
ATOM 896 N N . VAL A 1 120 ? -13.535 2.970 -1.706 1.00 97.62 120 VAL A N 1
ATOM 897 C CA . VAL A 1 120 ? -14.524 4.054 -1.824 1.00 97.62 120 VAL A CA 1
ATOM 898 C C . VAL A 1 120 ? -14.520 4.611 -3.244 1.00 97.62 120 VAL A C 1
ATOM 900 O O . VAL A 1 120 ? -15.566 4.801 -3.866 1.00 97.62 120 VAL A O 1
ATOM 903 N N . LYS A 1 121 ? -13.320 4.868 -3.768 1.00 97.69 121 LYS A N 1
ATOM 904 C CA . LYS A 1 121 ? -13.098 5.401 -5.110 1.00 97.69 121 LYS A CA 1
ATOM 905 C C . LYS A 1 121 ? -11.723 4.971 -5.602 1.00 97.69 121 LYS A C 1
ATOM 907 O O . LYS A 1 121 ? -10.804 4.797 -4.808 1.00 97.69 121 LYS A O 1
ATOM 912 N N . HIS A 1 122 ? -11.581 4.811 -6.908 1.00 97.44 122 HIS A N 1
ATOM 913 C CA . HIS A 1 122 ? -10.288 4.609 -7.539 1.00 97.44 122 HIS A CA 1
ATOM 914 C C . HIS A 1 122 ? -10.241 5.302 -8.892 1.00 97.44 122 HIS A C 1
ATOM 916 O O . HIS A 1 122 ? -11.281 5.588 -9.492 1.00 97.44 122 HIS A O 1
ATOM 922 N N . SER A 1 123 ? -9.028 5.507 -9.372 1.00 95.94 123 SER A N 1
ATOM 923 C CA . SER A 1 123 ? -8.739 6.010 -10.700 1.00 95.94 123 SER A CA 1
ATOM 924 C C . SER A 1 123 ? -7.470 5.376 -11.248 1.00 95.94 123 SER A C 1
ATOM 926 O O . SER A 1 123 ? -6.683 4.751 -10.526 1.00 95.94 123 SER A O 1
ATOM 928 N N . ARG A 1 124 ? -7.315 5.478 -12.566 1.00 95.06 124 ARG A N 1
ATOM 929 C CA . ARG A 1 124 ? -6.159 4.969 -13.294 1.00 95.06 124 ARG A CA 1
ATOM 930 C C . ARG A 1 124 ? -5.803 5.938 -14.397 1.00 95.06 124 ARG A C 1
ATOM 932 O O . ARG A 1 124 ? -6.678 6.330 -15.167 1.00 95.06 124 ARG A O 1
ATOM 939 N N . ILE A 1 125 ? -4.523 6.257 -14.495 1.00 93.94 125 ILE A N 1
ATOM 940 C CA . ILE A 1 125 ? -3.980 7.079 -15.572 1.00 93.94 125 ILE A CA 1
ATOM 941 C C . ILE A 1 125 ? -2.744 6.395 -16.161 1.00 93.94 125 ILE A C 1
ATOM 943 O O . ILE A 1 125 ? -2.014 5.722 -15.427 1.00 93.94 125 ILE A O 1
ATOM 947 N N . PRO A 1 126 ? -2.476 6.541 -17.468 1.00 91.69 126 PRO A N 1
ATOM 948 C CA . PRO A 1 126 ? -1.189 6.150 -18.025 1.00 91.69 126 PRO A CA 1
ATOM 949 C C . PRO A 1 126 ? -0.055 6.892 -17.312 1.00 91.69 126 PRO A C 1
ATOM 951 O O . PRO A 1 126 ? -0.158 8.097 -17.063 1.00 91.69 126 PRO A O 1
ATOM 954 N N . THR A 1 127 ? 1.035 6.193 -17.007 1.00 90.25 127 THR A N 1
ATOM 955 C CA . THR A 1 127 ? 2.219 6.824 -16.417 1.00 90.25 127 THR A CA 1
ATOM 956 C C . THR A 1 127 ? 2.806 7.821 -17.424 1.00 90.25 127 THR A C 1
ATOM 958 O O . THR A 1 127 ? 3.060 7.438 -18.570 1.00 90.25 127 THR A O 1
ATOM 961 N N . PRO A 1 128 ? 3.009 9.105 -17.053 1.00 89.88 128 PRO A N 1
ATOM 962 C CA . PRO A 1 128 ? 3.514 10.112 -17.979 1.00 89.88 128 PRO A CA 1
ATOM 963 C C . PRO A 1 128 ? 4.800 9.673 -18.682 1.00 89.88 128 PRO A C 1
ATOM 965 O O . PRO A 1 128 ? 5.785 9.309 -18.041 1.00 89.88 128 PRO A O 1
ATOM 968 N N . ALA A 1 129 ? 4.793 9.744 -20.013 1.00 74.69 129 ALA A N 1
ATOM 969 C CA . ALA A 1 129 ? 5.937 9.354 -20.821 1.00 74.69 129 ALA A CA 1
ATOM 970 C C . ALA A 1 129 ? 7.126 10.313 -20.639 1.00 74.69 129 ALA A C 1
ATOM 972 O O . ALA A 1 129 ? 6.978 11.533 -20.500 1.00 74.69 129 ALA A O 1
ATOM 973 N N . GLY A 1 130 ? 8.327 9.745 -20.741 1.00 64.25 130 GLY A N 1
ATOM 974 C CA . GLY A 1 130 ? 9.587 10.456 -20.573 1.00 64.25 130 GLY A CA 1
ATOM 975 C C . GLY A 1 130 ? 10.171 10.262 -19.177 1.00 64.25 130 GLY A C 1
ATOM 976 O O . GLY A 1 130 ? 9.466 10.184 -18.181 1.00 64.25 130 GLY A O 1
ATOM 977 N N . SER A 1 131 ? 11.493 10.189 -19.119 1.00 69.56 131 SER A N 1
ATOM 978 C CA . SER A 1 131 ? 12.306 9.873 -17.939 1.00 69.56 131 SER A CA 1
ATOM 979 C C . SER A 1 131 ? 12.325 10.957 -16.849 1.00 69.56 131 SER A C 1
ATOM 981 O O . SER A 1 131 ? 13.373 11.222 -16.274 1.00 69.56 131 SER A O 1
ATOM 983 N N . ASN A 1 132 ? 11.216 11.668 -16.619 1.00 89.50 132 ASN A N 1
ATOM 984 C CA . ASN A 1 132 ? 11.146 12.803 -15.700 1.00 89.50 132 ASN A CA 1
ATOM 985 C C . ASN A 1 132 ? 10.277 12.459 -14.471 1.00 89.50 132 ASN A C 1
ATOM 987 O O . ASN A 1 132 ? 9.047 12.542 -14.556 1.00 89.50 132 ASN A O 1
ATOM 991 N N . PRO A 1 133 ? 10.897 12.124 -13.323 1.00 93.25 133 PRO A N 1
ATOM 992 C CA . PRO A 1 133 ? 10.179 11.807 -12.090 1.00 93.25 133 PRO A CA 1
ATOM 993 C C . PRO A 1 133 ? 9.265 12.934 -11.602 1.00 93.25 133 PRO A C 1
ATOM 995 O O . PRO A 1 133 ? 8.179 12.667 -11.100 1.00 93.25 133 PRO A O 1
ATOM 998 N N . GLN A 1 134 ? 9.651 14.200 -11.785 1.00 94.00 134 GLN A N 1
ATOM 999 C CA . GLN A 1 134 ? 8.872 15.348 -11.312 1.00 94.00 134 GLN A CA 1
ATOM 1000 C C . GLN A 1 134 ? 7.515 15.449 -12.016 1.00 94.00 134 GLN A C 1
ATOM 1002 O O . GLN A 1 134 ? 6.525 15.806 -11.383 1.00 94.00 134 GLN A O 1
ATOM 1007 N N . ARG A 1 135 ? 7.438 15.095 -13.307 1.00 94.31 135 ARG A N 1
ATOM 1008 C CA . ARG A 1 135 ? 6.157 15.027 -14.033 1.00 94.31 135 ARG A CA 1
ATOM 1009 C C . ARG A 1 135 ? 5.250 13.927 -13.495 1.00 94.31 135 ARG A C 1
ATOM 1011 O O . ARG A 1 135 ? 4.049 14.139 -13.389 1.00 94.31 135 ARG A O 1
ATOM 1018 N N . VAL A 1 136 ? 5.823 12.775 -13.155 1.00 95.50 136 VAL A N 1
ATOM 1019 C CA . VAL A 1 136 ? 5.075 11.651 -12.579 1.00 95.50 136 VAL A CA 1
ATOM 1020 C C . VAL A 1 136 ? 4.560 12.007 -11.184 1.00 95.50 136 VAL A C 1
ATOM 1022 O O . VAL A 1 136 ? 3.386 11.807 -10.903 1.00 95.50 136 VAL A O 1
ATOM 1025 N N . ILE A 1 137 ? 5.402 12.604 -10.337 1.00 97.06 137 ILE A N 1
ATOM 1026 C CA . ILE A 1 137 ? 5.023 13.067 -8.993 1.00 97.06 137 ILE A CA 1
ATOM 1027 C C . ILE A 1 137 ? 3.899 14.110 -9.070 1.00 97.06 137 ILE A C 1
ATOM 1029 O O . ILE A 1 137 ? 2.924 14.008 -8.329 1.00 97.06 137 ILE A O 1
ATOM 1033 N N . ALA A 1 138 ? 3.999 15.075 -9.990 1.00 96.94 138 ALA A N 1
ATOM 1034 C CA . ALA A 1 138 ? 2.948 16.068 -10.207 1.00 96.94 138 ALA A CA 1
ATOM 1035 C C . ALA A 1 138 ? 1.627 15.418 -10.647 1.00 96.94 138 ALA A C 1
ATOM 1037 O O . ALA A 1 138 ? 0.583 15.734 -10.083 1.00 96.94 138 ALA A O 1
ATOM 1038 N N . ALA A 1 139 ? 1.677 14.462 -11.582 1.00 96.81 139 ALA A N 1
ATOM 1039 C CA . ALA A 1 139 ? 0.494 13.726 -12.020 1.00 96.81 139 ALA A CA 1
ATOM 1040 C C . ALA A 1 139 ? -0.150 12.924 -10.875 1.00 96.81 139 ALA A C 1
ATOM 1042 O O . ALA A 1 139 ? -1.367 12.935 -10.735 1.00 96.81 139 ALA A O 1
ATOM 1043 N N . ILE A 1 140 ? 0.651 12.281 -10.014 1.00 97.88 140 ILE A N 1
ATOM 1044 C CA . ILE A 1 140 ? 0.145 11.586 -8.819 1.00 97.88 140 ILE A CA 1
ATOM 1045 C C . ILE A 1 140 ? -0.559 12.573 -7.879 1.00 97.88 140 ILE A C 1
ATOM 1047 O O . ILE A 1 140 ? -1.649 12.282 -7.394 1.00 97.88 140 ILE A O 1
ATOM 1051 N N . ALA A 1 141 ? 0.040 13.737 -7.616 1.00 98.25 141 ALA A N 1
ATOM 1052 C CA . ALA A 1 141 ? -0.538 14.733 -6.717 1.00 98.25 141 ALA A CA 1
ATOM 1053 C C . ALA A 1 141 ? -1.853 15.323 -7.260 1.00 98.25 141 ALA A C 1
ATOM 1055 O O . ALA A 1 141 ? -2.818 15.473 -6.507 1.00 98.25 141 ALA A O 1
ATOM 1056 N N . GLU A 1 142 ? -1.911 15.621 -8.562 1.00 98.00 142 GLU A N 1
ATOM 1057 C CA . GLU A 1 142 ? -3.136 16.058 -9.242 1.00 98.00 142 GLU A CA 1
ATOM 1058 C C . GLU A 1 142 ? -4.228 14.988 -9.160 1.00 98.00 142 GLU A C 1
ATOM 1060 O O . GLU A 1 142 ? -5.369 15.301 -8.813 1.00 98.00 142 GLU A O 1
ATOM 1065 N N . GLU A 1 143 ? -3.865 13.726 -9.389 1.00 97.88 143 GLU A N 1
ATOM 1066 C CA . GLU A 1 143 ? -4.805 12.611 -9.348 1.00 97.88 143 GLU A CA 1
ATOM 1067 C C . GLU A 1 143 ? -5.333 12.346 -7.936 1.00 97.88 143 GLU A C 1
ATOM 1069 O O . GLU A 1 143 ? -6.527 12.132 -7.751 1.00 97.88 143 GLU A O 1
ATOM 1074 N N . ILE A 1 144 ? -4.476 12.423 -6.913 1.00 98.19 144 ILE A N 1
ATOM 1075 C CA . ILE A 1 144 ? -4.896 12.331 -5.509 1.00 98.19 144 ILE A CA 1
ATOM 1076 C C . ILE A 1 144 ? -5.903 13.434 -5.187 1.00 98.19 144 ILE A C 1
ATOM 1078 O O . ILE A 1 144 ? -6.946 13.159 -4.594 1.00 98.19 144 ILE A O 1
ATOM 1082 N N . LYS A 1 145 ? -5.614 14.678 -5.583 1.00 97.62 145 LYS A N 1
ATOM 1083 C CA . LYS A 1 145 ? -6.508 15.808 -5.326 1.00 97.62 145 LYS A CA 1
ATOM 1084 C C . LYS A 1 145 ? -7.871 15.598 -5.990 1.00 97.62 145 LYS A C 1
ATOM 1086 O O . LYS A 1 145 ? -8.891 15.732 -5.315 1.00 97.62 145 LYS A O 1
ATOM 1091 N N . ALA A 1 146 ? -7.882 15.232 -7.272 1.00 97.69 146 ALA A N 1
ATOM 1092 C CA . ALA A 1 146 ? -9.110 14.949 -8.009 1.00 97.69 146 ALA A CA 1
ATOM 1093 C C . ALA A 1 146 ? -9.897 13.794 -7.371 1.00 97.69 146 ALA A C 1
ATOM 1095 O O . ALA A 1 146 ? -11.103 13.904 -7.163 1.00 97.69 146 ALA A O 1
ATOM 1096 N N . LEU A 1 147 ? -9.215 12.716 -6.973 1.00 97.62 147 LEU A N 1
ATOM 1097 C CA . LEU A 1 147 ? -9.848 11.550 -6.365 1.00 97.62 147 LEU A CA 1
ATOM 1098 C C . LEU A 1 147 ? -10.474 11.865 -4.999 1.00 97.62 147 LEU A C 1
ATOM 1100 O O . LEU A 1 147 ? -11.562 11.370 -4.699 1.00 97.62 147 LEU A O 1
ATOM 1104 N N . ILE A 1 148 ? -9.821 12.694 -4.176 1.00 97.12 148 ILE A N 1
ATOM 1105 C CA . ILE A 1 148 ? -10.381 13.169 -2.903 1.00 97.12 148 ILE A CA 1
ATOM 1106 C C . ILE A 1 148 ? -11.663 13.968 -3.165 1.00 97.12 148 ILE A C 1
ATOM 1108 O O . ILE A 1 148 ? -12.695 13.648 -2.572 1.00 97.12 148 ILE A O 1
ATOM 1112 N N . GLU A 1 149 ? -11.616 14.952 -4.070 1.00 96.88 149 GLU A N 1
ATOM 1113 C CA . GLU A 1 149 ? -12.774 15.781 -4.432 1.00 96.88 149 GLU A CA 1
ATOM 1114 C C . GLU A 1 149 ? -13.943 14.917 -4.947 1.00 96.88 149 GLU A C 1
ATOM 1116 O O . GLU A 1 149 ? -15.065 15.031 -4.449 1.00 96.88 149 GLU A O 1
ATOM 1121 N N . ASP A 1 150 ? -13.667 13.980 -5.855 1.00 97.06 150 ASP A N 1
ATOM 1122 C CA . ASP A 1 150 ? -14.662 13.090 -6.464 1.00 97.06 150 ASP A CA 1
ATOM 1123 C C . ASP A 1 150 ? -15.234 12.036 -5.508 1.00 97.06 150 ASP A C 1
ATOM 1125 O O . ASP A 1 150 ? -16.347 11.537 -5.712 1.00 97.06 150 ASP A O 1
ATOM 1129 N N . SER A 1 151 ? -14.465 11.630 -4.496 1.00 96.88 151 SER A N 1
ATOM 1130 C CA . SER A 1 151 ? -14.910 10.652 -3.498 1.00 96.88 151 SER A CA 1
ATOM 1131 C C . SER A 1 151 ? -15.864 11.256 -2.463 1.00 96.88 151 SER A C 1
ATOM 1133 O O . SER A 1 151 ? -16.647 10.525 -1.855 1.00 96.88 151 SER A O 1
ATOM 1135 N N . GLY A 1 152 ? -15.807 12.578 -2.255 1.00 95.44 152 GLY A N 1
ATOM 1136 C CA . GLY A 1 152 ? -16.594 13.282 -1.242 1.00 95.44 152 GLY A CA 1
ATOM 1137 C C . GLY A 1 152 ? -16.216 12.938 0.204 1.00 95.44 152 GLY A C 1
ATOM 1138 O O . GLY A 1 152 ? -16.995 13.225 1.117 1.00 95.44 152 GLY A O 1
ATOM 1139 N N . VAL A 1 153 ? -15.059 12.305 0.433 1.00 96.12 153 VAL A N 1
ATOM 1140 C CA . VAL A 1 153 ? -14.588 11.993 1.788 1.00 96.12 153 VAL A CA 1
ATOM 1141 C C . VAL A 1 153 ? -14.102 13.252 2.505 1.00 96.12 153 VAL A C 1
ATOM 1143 O O . VAL A 1 153 ? -13.568 14.180 1.903 1.00 96.12 153 VAL A O 1
ATOM 1146 N N . ASP A 1 154 ? -14.270 13.272 3.824 1.00 95.00 154 ASP A N 1
ATOM 1147 C CA . ASP A 1 154 ? -13.734 14.333 4.673 1.00 95.00 154 ASP A CA 1
ATOM 1148 C C . ASP A 1 154 ? -12.203 14.230 4.732 1.00 95.00 154 ASP A C 1
ATOM 1150 O O . ASP A 1 154 ? -11.659 13.242 5.235 1.00 95.00 154 ASP A O 1
ATOM 1154 N N . THR A 1 155 ? -11.504 15.258 4.245 1.00 94.50 155 THR A N 1
ATOM 1155 C CA . THR A 1 155 ? -10.035 15.302 4.234 1.00 94.50 155 THR A CA 1
ATOM 1156 C C . THR A 1 155 ? -9.435 15.244 5.635 1.00 94.50 155 THR A C 1
ATOM 1158 O O . THR A 1 155 ? -8.353 14.687 5.805 1.00 94.50 155 THR A O 1
ATOM 1161 N N . GLY A 1 156 ? -10.153 15.719 6.661 1.00 95.12 156 GLY A N 1
ATOM 1162 C CA . GLY A 1 156 ? -9.732 15.622 8.061 1.00 95.12 156 GLY A CA 1
ATOM 1163 C C . GLY A 1 156 ? -9.724 14.191 8.612 1.00 95.12 156 GLY A C 1
ATOM 1164 O O . GLY A 1 156 ? -9.198 13.957 9.699 1.00 95.12 156 GLY A O 1
ATOM 1165 N N . LYS A 1 157 ? -10.293 13.231 7.874 1.00 96.19 157 LYS A N 1
ATOM 1166 C CA . LYS A 1 157 ? -10.302 11.800 8.204 1.00 96.19 157 LYS A CA 1
ATOM 1167 C C . LYS A 1 157 ? -9.315 10.976 7.378 1.00 96.19 157 LYS A C 1
ATOM 1169 O O . LYS A 1 157 ? -9.282 9.757 7.544 1.00 96.19 157 LYS A O 1
ATOM 1174 N N . ILE A 1 158 ? -8.541 11.595 6.490 1.00 97.44 158 ILE A N 1
ATOM 1175 C CA . ILE A 1 158 ? -7.507 10.898 5.723 1.00 97.44 158 ILE A CA 1
ATOM 1176 C C . ILE A 1 158 ? -6.292 10.691 6.631 1.00 97.44 158 ILE A C 1
ATOM 1178 O O . ILE A 1 158 ? -5.692 11.652 7.103 1.00 97.44 158 ILE A O 1
ATOM 1182 N N . ALA A 1 159 ? -5.936 9.432 6.878 1.00 95.69 159 ALA A N 1
ATOM 1183 C CA . ALA A 1 159 ? -4.807 9.060 7.725 1.00 95.69 159 ALA A CA 1
ATOM 1184 C C . ALA A 1 159 ? -3.451 9.361 7.073 1.00 95.69 159 ALA A C 1
ATOM 1186 O O . ALA A 1 159 ? -2.492 9.667 7.771 1.00 95.69 159 ALA A O 1
ATOM 1187 N N . GLY A 1 160 ? -3.369 9.247 5.746 1.00 97.56 160 GLY A N 1
ATOM 1188 C CA . GLY A 1 160 ? -2.137 9.435 4.988 1.00 97.56 160 GLY A CA 1
ATOM 1189 C C . GLY A 1 160 ? -2.182 8.769 3.615 1.00 97.56 160 GLY A C 1
ATOM 1190 O O . GLY A 1 160 ? -3.243 8.332 3.151 1.00 97.56 160 GLY A O 1
ATOM 1191 N N . LEU A 1 161 ? -1.009 8.699 2.990 1.00 98.56 161 LEU A N 1
ATOM 1192 C CA . LEU A 1 161 ? -0.760 8.156 1.660 1.00 98.56 161 LEU A CA 1
ATOM 1193 C C . LEU A 1 161 ? 0.227 6.980 1.734 1.00 98.56 161 LEU A C 1
ATOM 1195 O O . LEU A 1 161 ? 1.359 7.133 2.184 1.00 98.56 161 LEU A O 1
ATOM 1199 N N . GLY A 1 162 ? -0.181 5.809 1.250 1.00 98.38 162 GLY A N 1
ATOM 1200 C CA . GLY A 1 162 ? 0.714 4.683 0.981 1.00 98.38 162 GLY A CA 1
ATOM 1201 C C . GLY A 1 162 ? 1.071 4.607 -0.502 1.00 98.38 162 GLY A C 1
ATOM 1202 O O . GLY A 1 162 ? 0.186 4.675 -1.351 1.00 98.38 162 GLY A O 1
ATOM 1203 N N . VAL A 1 163 ? 2.352 4.440 -0.821 1.00 98.31 163 VAL A N 1
ATOM 1204 C CA . VAL A 1 163 ? 2.850 4.356 -2.198 1.00 98.31 163 VAL A CA 1
ATOM 1205 C C . VAL A 1 163 ? 3.585 3.036 -2.401 1.00 98.31 163 VAL A C 1
ATOM 1207 O O . VAL A 1 163 ? 4.621 2.791 -1.789 1.00 98.31 163 VAL A O 1
ATOM 1210 N N . ALA A 1 164 ? 3.049 2.206 -3.286 1.00 96.69 164 ALA A N 1
ATOM 1211 C CA . ALA A 1 164 ? 3.680 1.005 -3.804 1.00 96.69 164 ALA A CA 1
ATOM 1212 C C . ALA A 1 164 ? 4.436 1.363 -5.090 1.00 96.69 164 ALA A C 1
ATOM 1214 O O . ALA A 1 164 ? 3.816 1.814 -6.054 1.00 96.69 164 ALA A O 1
ATOM 1215 N N . ALA A 1 165 ? 5.755 1.180 -5.104 1.00 94.06 165 ALA A N 1
ATOM 1216 C CA . ALA A 1 165 ? 6.612 1.495 -6.246 1.00 94.06 165 ALA A CA 1
ATOM 1217 C C . ALA A 1 165 ? 7.556 0.327 -6.582 1.00 94.06 165 ALA A C 1
ATOM 1219 O O . ALA A 1 165 ? 7.886 -0.470 -5.696 1.00 94.06 165 ALA A O 1
ATOM 1220 N N . PRO A 1 166 ? 8.031 0.208 -7.832 1.00 89.56 166 PRO A N 1
ATOM 1221 C CA . PRO A 1 166 ? 9.086 -0.733 -8.166 1.00 89.56 166 PRO A CA 1
ATOM 1222 C C . PRO A 1 166 ? 10.374 -0.351 -7.432 1.00 89.56 166 PRO A C 1
ATOM 1224 O O . PRO A 1 166 ? 10.719 0.825 -7.298 1.00 89.56 166 PRO A O 1
ATOM 1227 N N . GLY A 1 167 ? 11.075 -1.369 -6.937 1.00 86.25 167 GLY A N 1
ATOM 1228 C CA . GLY A 1 167 ? 12.364 -1.200 -6.273 1.00 86.25 167 GLY A CA 1
ATOM 1229 C C . GLY A 1 167 ? 13.557 -1.257 -7.229 1.00 86.25 167 GLY A C 1
ATOM 1230 O O . GLY A 1 167 ? 13.371 -1.555 -8.409 1.00 86.25 167 GLY A O 1
ATOM 1231 N N . PRO A 1 168 ? 14.782 -1.028 -6.719 1.00 91.12 168 PRO A N 1
ATOM 1232 C CA . PRO A 1 168 ? 15.114 -0.909 -5.293 1.00 91.12 168 PRO A CA 1
ATOM 1233 C C . PRO A 1 168 ? 14.629 0.372 -4.590 1.00 91.12 168 PRO A C 1
ATOM 1235 O O . PRO A 1 168 ? 14.550 1.439 -5.196 1.00 91.12 168 PRO A O 1
ATOM 1238 N N . ILE A 1 169 ? 14.337 0.274 -3.288 1.00 93.75 169 ILE A N 1
ATOM 1239 C CA . ILE A 1 169 ? 13.933 1.407 -2.436 1.00 93.75 169 ILE A CA 1
ATOM 1240 C C . ILE A 1 169 ? 14.828 1.483 -1.199 1.00 93.75 169 ILE A C 1
ATOM 1242 O O . ILE A 1 169 ? 15.008 0.493 -0.487 1.00 93.75 169 ILE A O 1
ATOM 1246 N N . ASP A 1 170 ? 15.356 2.672 -0.924 1.00 95.44 170 ASP A N 1
ATOM 1247 C CA . ASP A 1 170 ? 15.899 3.035 0.382 1.00 95.44 170 ASP A CA 1
ATOM 1248 C C . ASP A 1 170 ? 14.728 3.432 1.290 1.00 95.44 170 ASP A C 1
ATOM 1250 O O . ASP A 1 170 ? 14.144 4.506 1.137 1.00 95.44 170 ASP A O 1
ATOM 1254 N N . LEU A 1 171 ? 14.330 2.536 2.197 1.00 92.50 171 LEU A N 1
ATOM 1255 C CA . LEU A 1 171 ? 13.169 2.744 3.070 1.00 92.50 171 LEU A CA 1
ATOM 1256 C C . LEU A 1 171 ? 13.419 3.811 4.148 1.00 92.50 171 LEU A C 1
ATOM 1258 O O . LEU A 1 171 ? 12.465 4.457 4.594 1.00 92.50 171 LEU A O 1
ATOM 1262 N N . ASP A 1 172 ? 14.675 4.022 4.549 1.00 92.69 172 ASP A N 1
ATOM 1263 C CA . ASP A 1 172 ? 15.020 5.028 5.553 1.00 92.69 172 ASP A CA 1
ATOM 1264 C C . ASP A 1 172 ? 14.806 6.427 4.964 1.00 92.69 172 ASP A C 1
ATOM 1266 O O . ASP A 1 172 ? 14.130 7.263 5.571 1.00 92.69 172 ASP A O 1
ATOM 1270 N N . GLU A 1 173 ? 15.278 6.661 3.737 1.00 94.12 173 GLU A N 1
ATOM 1271 C CA . GLU A 1 173 ? 15.094 7.931 3.021 1.00 94.12 173 GLU A CA 1
ATOM 1272 C C . GLU A 1 173 ? 13.766 8.025 2.247 1.00 94.12 173 GLU A C 1
ATOM 1274 O O . GLU A 1 173 ? 13.334 9.123 1.901 1.00 94.12 173 GLU A O 1
ATOM 1279 N N . GLY A 1 174 ? 13.072 6.907 2.011 1.00 95.00 174 GLY A N 1
ATOM 1280 C CA . GLY A 1 174 ? 11.883 6.873 1.152 1.00 95.00 174 GLY A CA 1
ATOM 1281 C C . GLY A 1 174 ? 12.220 7.168 -0.313 1.00 95.00 174 GLY A C 1
ATOM 1282 O O . GLY A 1 174 ? 11.440 7.813 -1.021 1.00 95.00 174 GLY A O 1
ATOM 1283 N N . THR A 1 175 ? 13.407 6.730 -0.736 1.00 97.06 175 THR A N 1
ATOM 1284 C CA . THR A 1 175 ? 14.023 7.055 -2.024 1.00 97.06 175 THR A CA 1
ATOM 1285 C C . THR A 1 175 ? 13.954 5.851 -2.956 1.00 97.06 175 THR A C 1
ATOM 1287 O O . THR A 1 175 ? 14.387 4.759 -2.596 1.00 97.06 175 THR A O 1
ATOM 1290 N N . VAL A 1 176 ? 13.459 6.051 -4.175 1.00 94.88 176 VAL A N 1
ATOM 1291 C CA . VAL A 1 176 ? 13.505 5.053 -5.252 1.00 94.88 176 VAL A CA 1
ATOM 1292 C C . VAL A 1 176 ? 14.875 5.133 -5.932 1.00 94.88 176 VAL A C 1
ATOM 1294 O O . VAL A 1 176 ? 15.308 6.223 -6.313 1.00 94.88 176 VAL A O 1
ATOM 1297 N N . VAL A 1 177 ? 15.581 4.005 -6.036 1.00 92.56 177 VAL A N 1
ATOM 1298 C CA . VAL A 1 177 ? 16.997 3.951 -6.435 1.00 92.56 177 VAL A CA 1
ATOM 1299 C C . VAL A 1 177 ? 17.163 3.120 -7.702 1.00 92.56 177 VAL A C 1
ATOM 1301 O O . VAL A 1 177 ? 17.297 1.904 -7.619 1.00 92.56 177 VAL A O 1
ATOM 1304 N N . ASP A 1 178 ? 17.174 3.796 -8.853 1.00 87.44 178 ASP A N 1
ATOM 1305 C CA . ASP A 1 178 ? 17.406 3.216 -10.186 1.00 87.44 178 ASP A CA 1
ATOM 1306 C C . ASP A 1 178 ? 16.595 1.928 -10.438 1.00 87.44 178 ASP A C 1
ATOM 1308 O O . ASP A 1 178 ? 17.154 0.848 -10.655 1.00 87.44 178 ASP A O 1
ATOM 1312 N N . PRO A 1 179 ? 15.255 1.998 -10.337 1.00 83.75 179 PRO A N 1
ATOM 1313 C CA . PRO A 1 179 ? 14.419 0.826 -10.479 1.00 83.75 179 PRO A CA 1
ATOM 1314 C C . PRO A 1 179 ? 14.426 0.361 -11.944 1.00 83.75 179 PRO A C 1
ATOM 1316 O O . PRO A 1 179 ? 14.409 1.185 -12.873 1.00 83.75 179 PRO A O 1
ATOM 1319 N N . PRO A 1 180 ? 14.380 -0.960 -12.192 1.00 76.19 180 PRO A N 1
ATOM 1320 C CA . PRO A 1 180 ? 14.265 -1.478 -13.542 1.00 76.19 180 PRO A CA 1
ATOM 1321 C C . PRO A 1 180 ? 13.057 -0.861 -14.257 1.00 76.19 180 PRO A C 1
ATOM 1323 O O . PRO A 1 180 ? 11.976 -0.744 -13.685 1.00 76.19 180 PRO A O 1
ATOM 1326 N N . LEU A 1 181 ? 13.231 -0.518 -15.536 1.00 77.19 181 LEU A N 1
ATOM 1327 C CA . LEU A 1 181 ? 12.193 0.024 -16.427 1.00 77.19 181 LEU A CA 1
ATOM 1328 C C . LEU A 1 181 ? 11.746 1.478 -16.177 1.00 77.19 181 LEU A C 1
ATOM 1330 O O . LEU A 1 181 ? 10.952 1.979 -16.972 1.00 77.19 181 LEU A O 1
ATOM 1334 N N . MET A 1 182 ? 12.271 2.196 -15.175 1.00 84.25 182 MET A N 1
ATOM 1335 C CA . MET A 1 182 ? 11.989 3.634 -15.010 1.00 84.25 182 MET A CA 1
ATOM 1336 C C . MET A 1 182 ? 13.241 4.486 -15.232 1.00 84.25 182 MET A C 1
ATOM 1338 O O . MET A 1 182 ? 13.886 4.969 -14.305 1.00 84.25 182 MET A O 1
ATOM 1342 N N . THR A 1 183 ? 13.595 4.718 -16.495 1.00 83.94 183 THR A N 1
ATOM 1343 C CA . THR A 1 183 ? 14.731 5.586 -16.836 1.00 83.94 183 THR A CA 1
ATOM 1344 C C . THR A 1 183 ? 14.574 6.973 -16.200 1.00 83.94 183 THR A C 1
ATOM 1346 O O . THR A 1 183 ? 13.490 7.555 -16.242 1.00 83.94 183 THR A O 1
ATOM 1349 N N . GLY A 1 184 ? 15.661 7.518 -15.647 1.00 87.31 184 GLY A N 1
ATOM 1350 C CA . GLY A 1 184 ? 15.682 8.833 -14.992 1.00 87.31 184 GLY A CA 1
ATOM 1351 C C . GLY A 1 184 ? 15.260 8.824 -13.521 1.00 87.31 184 GLY A C 1
ATOM 1352 O O . GLY A 1 184 ? 15.254 9.884 -12.901 1.00 87.31 184 GLY A O 1
ATOM 1353 N N . TRP A 1 185 ? 14.952 7.652 -12.957 1.00 91.75 185 TRP A N 1
ATOM 1354 C CA . TRP A 1 185 ? 14.616 7.465 -11.543 1.00 91.75 185 TRP A CA 1
ATOM 1355 C C . TRP A 1 185 ? 15.822 7.055 -10.684 1.00 91.75 185 TRP A C 1
ATOM 1357 O O . TRP A 1 185 ? 15.732 6.164 -9.842 1.00 91.75 185 TRP A O 1
ATOM 1367 N N . ASP A 1 186 ? 16.959 7.721 -10.870 1.00 89.81 186 ASP A N 1
ATOM 1368 C CA . ASP A 1 186 ? 18.111 7.540 -9.984 1.00 89.81 186 ASP A CA 1
ATOM 1369 C C . ASP A 1 186 ? 17.958 8.425 -8.739 1.00 89.81 186 ASP A C 1
ATOM 1371 O O . ASP A 1 186 ? 17.868 9.651 -8.837 1.00 89.81 186 ASP A O 1
ATOM 1375 N N . ARG A 1 187 ? 17.893 7.784 -7.568 1.00 94.06 187 ARG A N 1
ATOM 1376 C CA . ARG A 1 187 ? 17.757 8.409 -6.241 1.00 94.06 187 ARG A CA 1
ATOM 1377 C C . ARG A 1 187 ? 16.661 9.481 -6.148 1.00 94.06 187 ARG A C 1
ATOM 1379 O O . ARG A 1 187 ? 16.887 10.599 -5.685 1.00 94.06 187 ARG A O 1
ATOM 1386 N N . VAL A 1 188 ? 15.441 9.127 -6.539 1.00 96.50 188 VAL A N 1
ATOM 1387 C CA . VAL A 1 188 ? 14.269 10.006 -6.415 1.00 96.50 188 VAL A CA 1
ATOM 1388 C C . VAL A 1 188 ? 13.703 9.920 -5.001 1.00 96.50 188 VAL A C 1
ATOM 1390 O O . VAL A 1 188 ? 13.194 8.870 -4.612 1.00 96.50 188 VAL A O 1
ATOM 1393 N N . HIS A 1 189 ? 13.737 11.026 -4.251 1.00 97.31 189 HIS A N 1
ATOM 1394 C CA . HIS A 1 189 ? 13.148 11.168 -2.908 1.00 97.31 189 HIS A CA 1
ATOM 1395 C C . HIS A 1 189 ? 11.607 11.185 -2.954 1.00 97.31 189 HIS A C 1
ATOM 1397 O O . HIS A 1 189 ? 10.960 12.191 -2.663 1.00 97.31 189 HIS A O 1
ATOM 1403 N N . LEU A 1 190 ? 11.015 10.071 -3.390 1.00 97.31 190 LEU A N 1
ATOM 1404 C CA . LEU A 1 190 ? 9.599 9.959 -3.732 1.00 97.31 190 LEU A CA 1
ATOM 1405 C C . LEU A 1 190 ? 8.689 10.271 -2.541 1.00 97.31 190 LEU A C 1
ATOM 1407 O O . LEU A 1 190 ? 7.697 10.979 -2.708 1.00 97.31 190 LEU A O 1
ATOM 1411 N N . ARG A 1 191 ? 9.038 9.770 -1.349 1.00 98.19 191 ARG A N 1
ATOM 1412 C CA . ARG A 1 191 ? 8.254 9.984 -0.126 1.00 98.19 191 ARG A CA 1
ATOM 1413 C C . ARG A 1 191 ? 8.107 11.466 0.193 1.00 98.19 191 ARG A C 1
ATOM 1415 O O . ARG A 1 191 ? 6.990 11.950 0.342 1.00 98.19 191 ARG A O 1
ATOM 1422 N N . ASP A 1 192 ? 9.232 12.166 0.276 1.00 98.12 192 ASP A N 1
ATOM 1423 C CA . ASP A 1 192 ? 9.265 13.566 0.691 1.00 98.12 192 ASP A CA 1
ATOM 1424 C C . ASP A 1 192 ? 8.649 14.467 -0.384 1.00 98.12 192 ASP A C 1
ATOM 1426 O O . ASP A 1 192 ? 7.877 15.366 -0.063 1.00 98.12 192 ASP A O 1
ATOM 1430 N N . ALA A 1 193 ? 8.901 14.173 -1.665 1.00 98.19 193 ALA A N 1
ATOM 1431 C CA . ALA A 1 193 ? 8.313 14.919 -2.772 1.00 98.19 193 ALA A CA 1
ATOM 1432 C C . ALA A 1 193 ? 6.779 14.795 -2.821 1.00 98.19 193 ALA A C 1
ATOM 1434 O O . ALA A 1 193 ? 6.087 15.782 -3.069 1.00 98.19 193 ALA A O 1
ATOM 1435 N N . LEU A 1 194 ? 6.227 13.602 -2.565 1.00 98.44 194 LEU A N 1
ATOM 1436 C CA . LEU A 1 194 ? 4.776 13.410 -2.486 1.00 98.44 194 LEU A CA 1
ATOM 1437 C C . LEU A 1 194 ? 4.185 14.001 -1.206 1.00 98.44 194 LEU A C 1
ATOM 1439 O O . LEU A 1 194 ? 3.107 14.593 -1.266 1.00 98.44 194 LEU A O 1
ATOM 1443 N N . ALA A 1 195 ? 4.884 13.904 -0.075 1.00 98.25 195 ALA A N 1
ATOM 1444 C CA . ALA A 1 195 ? 4.462 14.547 1.164 1.00 98.25 195 ALA A CA 1
ATOM 1445 C C . ALA A 1 195 ? 4.387 16.075 1.005 1.00 98.25 195 ALA A C 1
ATOM 1447 O O . ALA A 1 195 ? 3.406 16.685 1.421 1.00 98.25 195 ALA A O 1
ATOM 1448 N N . GLU A 1 196 ? 5.370 16.693 0.342 1.00 98.38 196 GLU A N 1
ATOM 1449 C CA . GLU A 1 196 ? 5.359 18.125 0.025 1.00 98.38 196 GLU A CA 1
ATOM 1450 C C . GLU A 1 196 ? 4.225 18.486 -0.945 1.00 98.38 196 GLU A C 1
ATOM 1452 O O . GLU A 1 196 ? 3.485 19.440 -0.705 1.00 98.38 196 GLU A O 1
ATOM 1457 N N . ALA A 1 197 ? 4.049 17.710 -2.019 1.00 97.88 197 ALA A N 1
ATOM 1458 C CA . ALA A 1 197 ? 3.056 18.002 -3.051 1.00 97.88 197 ALA A CA 1
ATOM 1459 C C . ALA A 1 197 ? 1.602 17.820 -2.579 1.00 97.88 197 ALA A C 1
ATOM 1461 O O . ALA A 1 197 ? 0.703 18.492 -3.084 1.00 97.88 197 ALA A O 1
ATOM 1462 N N . THR A 1 198 ? 1.359 16.909 -1.632 1.00 97.06 198 THR A N 1
ATOM 1463 C CA . THR A 1 198 ? 0.005 16.550 -1.172 1.00 97.06 198 THR A CA 1
ATOM 1464 C C . THR A 1 198 ? -0.327 17.075 0.223 1.00 97.06 198 THR A C 1
ATOM 1466 O O . THR A 1 198 ? -1.502 17.184 0.570 1.00 97.06 198 THR A O 1
ATOM 1469 N N . GLY A 1 199 ? 0.683 17.392 1.038 1.00 96.94 199 GLY A N 1
ATOM 1470 C CA . GLY A 1 199 ? 0.521 17.701 2.459 1.00 96.94 199 GLY A CA 1
ATOM 1471 C C . GLY A 1 199 ? 0.171 16.486 3.330 1.00 96.94 199 GLY A C 1
ATOM 1472 O O . GLY A 1 199 ? -0.189 16.669 4.493 1.00 96.94 199 GLY A O 1
ATOM 1473 N N . LEU A 1 200 ? 0.244 15.264 2.789 1.00 97.31 200 LEU A N 1
ATOM 1474 C CA . LEU A 1 200 ? -0.109 14.027 3.486 1.00 97.31 200 LEU A CA 1
ATOM 1475 C C . LEU A 1 200 ? 1.128 13.329 4.056 1.00 97.31 200 LEU A C 1
ATOM 1477 O O . LEU A 1 200 ? 2.179 13.259 3.413 1.00 97.31 200 LEU A O 1
ATOM 1481 N N . GLU A 1 201 ? 0.979 12.724 5.237 1.00 96.94 201 GLU A N 1
ATOM 1482 C CA . GLU A 1 201 ? 1.969 11.769 5.736 1.00 96.94 201 GLU A CA 1
ATOM 1483 C C . GLU A 1 201 ? 2.076 10.609 4.742 1.00 96.94 201 GLU A C 1
ATOM 1485 O O . GLU A 1 201 ? 1.083 9.943 4.442 1.00 96.94 201 GLU A O 1
ATOM 1490 N N . THR A 1 202 ? 3.274 10.414 4.192 1.00 97.94 202 THR A N 1
ATOM 1491 C CA . THR A 1 202 ? 3.502 9.504 3.070 1.00 97.94 202 THR A CA 1
ATOM 1492 C C . THR A 1 202 ? 4.433 8.372 3.479 1.00 97.94 202 THR A C 1
ATOM 1494 O O . THR A 1 202 ? 5.504 8.600 4.042 1.00 97.94 202 THR A O 1
ATOM 1497 N N . LEU A 1 203 ? 4.044 7.144 3.149 1.00 96.69 203 LEU A N 1
ATOM 1498 C CA . LEU A 1 203 ? 4.875 5.951 3.242 1.00 96.69 203 LEU A CA 1
ATOM 1499 C C . LEU A 1 203 ? 5.144 5.425 1.836 1.00 96.69 203 LEU A C 1
ATOM 1501 O O . LEU A 1 203 ? 4.251 5.415 0.993 1.00 96.69 203 LEU A O 1
ATOM 1505 N N . VAL A 1 204 ? 6.369 4.968 1.596 1.00 96.75 204 VAL A N 1
ATOM 1506 C CA . VAL A 1 204 ? 6.775 4.356 0.329 1.00 96.75 204 VAL A CA 1
ATOM 1507 C C . VAL A 1 204 ? 7.307 2.967 0.622 1.00 96.75 204 VAL A C 1
ATOM 1509 O O . VAL A 1 204 ? 8.073 2.775 1.568 1.00 96.75 204 VAL A O 1
ATOM 1512 N N . ASP A 1 205 ? 6.897 2.010 -0.193 1.00 94.69 205 ASP A N 1
ATOM 1513 C CA . ASP A 1 205 ? 7.332 0.633 -0.094 1.00 94.69 205 ASP A CA 1
ATOM 1514 C C . ASP A 1 205 ? 7.355 -0.030 -1.472 1.00 94.69 205 ASP A C 1
ATOM 1516 O O . ASP A 1 205 ? 6.773 0.460 -2.443 1.00 94.69 205 ASP A O 1
ATOM 1520 N N . LYS A 1 206 ? 8.043 -1.165 -1.556 1.00 93.50 206 LYS A N 1
ATOM 1521 C CA . LYS A 1 206 ? 8.121 -1.955 -2.772 1.00 93.50 206 LYS A CA 1
ATOM 1522 C C . LYS A 1 206 ? 6.745 -2.534 -3.091 1.00 93.50 206 LYS A C 1
ATOM 1524 O O . LYS A 1 206 ? 6.026 -2.983 -2.194 1.00 93.50 206 LYS A O 1
ATOM 1529 N N . ASP A 1 207 ? 6.394 -2.556 -4.366 1.00 92.38 207 ASP A N 1
ATOM 1530 C CA . ASP A 1 207 ? 5.149 -3.103 -4.907 1.00 92.38 207 ASP A CA 1
ATOM 1531 C C . ASP A 1 207 ? 4.794 -4.505 -4.377 1.00 92.38 207 ASP A C 1
ATOM 1533 O O . ASP A 1 207 ? 3.740 -4.693 -3.767 1.00 92.38 207 ASP A O 1
ATOM 1537 N N . VAL A 1 208 ? 5.693 -5.480 -4.506 1.00 93.62 208 VAL A N 1
ATOM 1538 C CA . VAL A 1 208 ? 5.474 -6.866 -4.061 1.00 93.62 208 VAL A CA 1
ATOM 1539 C C . VAL A 1 208 ? 5.369 -6.985 -2.542 1.00 93.62 208 VAL A C 1
ATOM 1541 O O . VAL A 1 208 ? 4.649 -7.843 -2.031 1.00 93.62 208 VAL A O 1
ATOM 1544 N N . THR A 1 209 ? 6.058 -6.109 -1.811 1.00 94.75 209 THR A N 1
ATOM 1545 C CA . THR A 1 209 ? 6.001 -6.044 -0.349 1.00 94.75 209 THR A CA 1
ATOM 1546 C C . THR A 1 209 ? 4.666 -5.463 0.105 1.00 94.75 209 THR A C 1
ATOM 1548 O O . THR A 1 209 ? 4.017 -6.024 0.985 1.00 94.75 209 THR A O 1
ATOM 1551 N N . SER A 1 210 ? 4.211 -4.396 -0.551 1.00 95.00 210 SER A N 1
ATOM 1552 C CA . SER A 1 210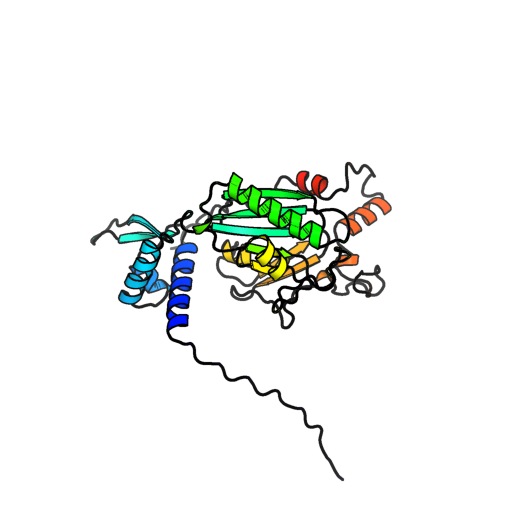 ? 2.906 -3.769 -0.326 1.00 95.00 210 SER A CA 1
ATOM 1553 C C . SER A 1 210 ? 1.764 -4.733 -0.638 1.00 95.00 210 SER A C 1
ATOM 1555 O O . SER A 1 210 ? 0.813 -4.835 0.134 1.00 95.00 210 SER A O 1
ATOM 1557 N N . ALA A 1 211 ? 1.880 -5.501 -1.723 1.00 93.06 211 ALA A N 1
ATOM 1558 C CA . ALA A 1 211 ? 0.923 -6.547 -2.062 1.00 93.06 211 ALA A CA 1
ATOM 1559 C C . ALA A 1 211 ? 0.882 -7.649 -0.989 1.00 93.06 211 ALA A C 1
ATOM 1561 O O . ALA A 1 211 ? -0.193 -8.037 -0.542 1.00 93.06 211 ALA A O 1
ATOM 1562 N N . ALA A 1 212 ? 2.038 -8.095 -0.489 1.00 92.81 212 ALA A N 1
ATOM 1563 C CA . AL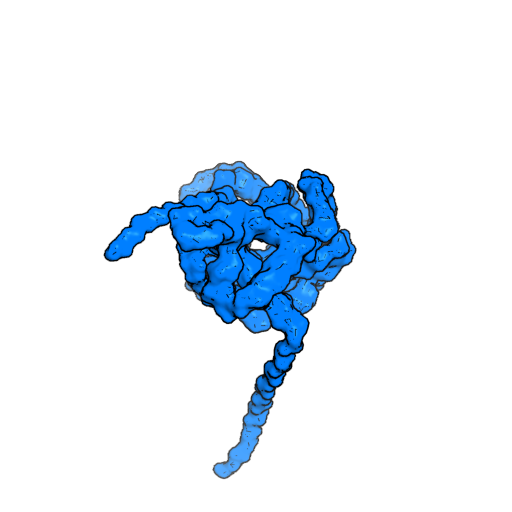A A 1 212 ? 2.100 -9.059 0.609 1.00 92.81 212 ALA A CA 1
ATOM 1564 C C . ALA A 1 212 ? 1.496 -8.519 1.924 1.00 92.81 212 ALA A C 1
ATOM 1566 O O . ALA A 1 212 ? 0.803 -9.252 2.638 1.00 92.81 212 ALA A O 1
ATOM 1567 N N . VAL A 1 213 ? 1.700 -7.233 2.238 1.00 91.50 213 VAL A N 1
ATOM 1568 C CA . VAL A 1 213 ? 1.011 -6.555 3.351 1.00 91.50 213 VAL A CA 1
ATOM 1569 C C . VAL A 1 213 ? -0.500 -6.573 3.127 1.00 91.50 213 VAL A C 1
ATOM 1571 O O . VAL A 1 213 ? -1.236 -6.926 4.046 1.00 91.50 213 VAL A O 1
ATOM 1574 N N . ALA A 1 214 ? -0.966 -6.244 1.919 1.00 90.56 214 ALA A N 1
ATOM 1575 C CA . ALA A 1 214 ? -2.386 -6.228 1.581 1.00 90.56 214 ALA A CA 1
ATOM 1576 C C . ALA A 1 214 ? -3.036 -7.616 1.710 1.00 90.56 214 ALA A C 1
ATOM 1578 O O . ALA A 1 214 ? -4.119 -7.716 2.276 1.00 90.56 214 ALA A O 1
ATOM 1579 N N . GLU A 1 215 ? -2.366 -8.691 1.285 1.00 88.00 215 GLU A N 1
ATOM 1580 C CA . GLU A 1 215 ? -2.843 -10.075 1.456 1.00 88.00 215 GLU A CA 1
ATOM 1581 C C . GLU A 1 215 ? -2.915 -10.491 2.934 1.00 88.00 215 GLU A C 1
ATOM 1583 O O . GLU A 1 215 ? -3.887 -11.107 3.384 1.00 88.00 215 GLU A O 1
ATOM 1588 N N . THR A 1 216 ? -1.904 -10.104 3.722 1.00 85.44 216 THR A N 1
ATOM 1589 C CA . THR A 1 216 ? -1.893 -10.328 5.178 1.00 85.44 216 THR A CA 1
ATOM 1590 C C . THR A 1 216 ? -3.039 -9.564 5.841 1.00 85.44 216 THR A C 1
ATOM 1592 O O . THR A 1 216 ? -3.729 -10.082 6.721 1.00 85.44 216 THR A O 1
ATOM 1595 N N . TRP A 1 217 ? -3.278 -8.331 5.391 1.00 84.75 217 TRP A N 1
ATOM 1596 C CA . TRP A 1 217 ? -4.357 -7.484 5.872 1.00 84.75 217 TRP A CA 1
ATOM 1597 C C . TRP A 1 217 ? -5.726 -8.058 5.487 1.00 84.75 217 TRP A C 1
ATOM 1599 O O . TRP A 1 217 ? -6.574 -8.217 6.357 1.00 84.75 217 TRP A O 1
ATOM 1609 N N . ALA A 1 218 ? -5.938 -8.479 4.243 1.00 79.69 218 ALA A N 1
ATOM 1610 C CA . ALA A 1 218 ? -7.187 -9.100 3.797 1.00 79.69 218 ALA A CA 1
ATOM 1611 C C . ALA A 1 218 ? -7.494 -10.430 4.513 1.00 79.69 218 ALA A C 1
ATOM 1613 O O . ALA A 1 218 ? -8.617 -10.929 4.437 1.00 79.69 218 ALA A O 1
ATOM 1614 N N . GLY A 1 219 ? -6.518 -10.987 5.240 1.00 71.50 219 GLY A N 1
ATOM 1615 C CA . GLY A 1 219 ? -6.664 -12.245 5.957 1.00 71.50 219 GLY A CA 1
ATOM 1616 C C . GLY A 1 219 ? -6.715 -13.419 4.990 1.00 71.50 219 GLY A C 1
ATOM 1617 O O . GLY A 1 219 ? -7.568 -14.288 5.166 1.00 71.50 219 GLY A O 1
ATOM 1618 N N . GLY A 1 220 ? -5.840 -13.400 3.968 1.00 62.59 220 GLY A N 1
ATOM 1619 C CA . GLY A 1 220 ? -5.759 -14.372 2.873 1.00 62.59 220 GLY A CA 1
ATOM 1620 C C . GLY A 1 220 ? -5.874 -15.839 3.311 1.00 62.59 220 GLY A C 1
ATOM 1621 O O . GLY A 1 220 ? -5.778 -16.161 4.491 1.00 62.59 220 GLY A O 1
ATOM 1622 N N . ALA A 1 221 ? -6.082 -16.736 2.339 1.00 49.97 221 ALA A N 1
ATOM 1623 C CA . ALA A 1 221 ? -6.726 -18.058 2.456 1.00 49.97 221 ALA A CA 1
ATOM 1624 C C . ALA A 1 221 ? -6.328 -19.021 3.609 1.00 49.97 221 ALA A C 1
ATOM 1626 O O . ALA A 1 221 ? -6.988 -20.045 3.788 1.00 49.97 221 ALA A O 1
ATOM 1627 N N . SER A 1 222 ? -5.293 -18.729 4.393 1.00 50.41 222 SER A N 1
ATOM 1628 C CA . SER A 1 222 ? -4.811 -19.503 5.541 1.00 50.41 222 SER A CA 1
ATOM 1629 C C . SER A 1 222 ? -5.082 -18.886 6.928 1.00 50.41 222 SER A C 1
ATOM 1631 O O . SER A 1 222 ? -4.819 -19.558 7.922 1.00 50.41 222 SER A O 1
ATOM 1633 N N . GLY A 1 223 ? -5.625 -17.667 7.049 1.00 56.12 223 GLY A N 1
ATOM 1634 C CA . GLY A 1 223 ? -6.133 -17.101 8.319 1.00 56.12 223 GLY A CA 1
ATOM 1635 C C . GLY A 1 223 ? -5.099 -16.721 9.397 1.00 56.12 223 GLY A C 1
ATOM 1636 O O . GLY A 1 223 ? -5.424 -15.945 10.287 1.00 56.12 223 GLY A O 1
ATOM 1637 N N . THR A 1 224 ? -3.868 -17.209 9.294 1.00 60.34 224 THR A N 1
ATOM 1638 C CA . THR A 1 224 ? -2.612 -16.786 9.946 1.00 60.34 224 THR A CA 1
ATOM 1639 C C . THR A 1 224 ? -1.539 -17.562 9.195 1.00 60.34 224 THR A C 1
ATOM 1641 O O . THR A 1 224 ? -1.669 -18.789 9.094 1.00 60.34 224 THR A O 1
ATOM 1644 N N . GLY A 1 225 ? -0.519 -16.931 8.612 1.00 73.88 225 GLY A N 1
ATOM 1645 C CA . GLY A 1 225 ? 0.331 -17.713 7.720 1.00 73.88 225 GLY A CA 1
ATOM 1646 C C . GLY A 1 225 ? 1.629 -17.096 7.248 1.00 73.88 225 GLY A C 1
ATOM 1647 O O . GLY A 1 225 ? 1.752 -15.905 6.992 1.00 73.88 225 GLY A O 1
ATOM 1648 N N . SER A 1 226 ? 2.599 -17.992 7.076 1.00 87.50 226 SER A N 1
ATOM 1649 C CA . SER A 1 226 ? 3.778 -17.744 6.259 1.00 87.50 226 SER A CA 1
ATOM 1650 C C . SER A 1 226 ? 3.435 -18.036 4.797 1.00 87.50 226 SER A C 1
ATOM 1652 O O . SER A 1 226 ? 2.978 -19.140 4.495 1.00 87.50 226 SER A O 1
ATOM 1654 N N . PHE A 1 227 ? 3.642 -17.082 3.895 1.00 90.50 227 PHE A N 1
ATOM 1655 C CA . PHE A 1 227 ? 3.375 -17.233 2.465 1.00 90.50 227 PHE A CA 1
ATOM 1656 C C . PHE A 1 227 ? 4.334 -16.392 1.619 1.00 90.50 227 PHE A C 1
ATOM 1658 O O . PHE A 1 227 ? 5.089 -15.562 2.124 1.00 90.50 227 PHE A O 1
ATOM 1665 N N . ILE A 1 228 ? 4.301 -16.620 0.308 1.00 92.81 228 ILE A N 1
ATOM 1666 C CA . ILE A 1 228 ? 5.027 -15.818 -0.673 1.00 92.81 228 ILE A CA 1
ATOM 1667 C C . ILE A 1 228 ? 4.001 -15.267 -1.659 1.00 92.81 228 ILE A C 1
ATOM 1669 O O . ILE A 1 228 ? 3.312 -16.037 -2.326 1.00 92.81 228 ILE A O 1
ATOM 1673 N N . PHE A 1 229 ? 3.906 -13.944 -1.751 1.00 92.56 229 PHE A N 1
ATOM 1674 C CA . PHE A 1 229 ? 3.226 -13.273 -2.852 1.00 92.56 229 PHE A CA 1
ATOM 1675 C C . PHE A 1 229 ? 4.189 -13.217 -4.034 1.00 92.56 229 PHE A C 1
ATOM 1677 O O . PHE A 1 229 ? 5.290 -12.692 -3.887 1.00 92.56 229 PHE A O 1
ATOM 1684 N N . MET A 1 230 ? 3.805 -13.746 -5.192 1.00 92.31 230 MET A N 1
ATOM 1685 C CA . MET A 1 230 ? 4.642 -13.733 -6.392 1.00 92.31 230 MET A CA 1
ATOM 1686 C C . MET A 1 230 ? 4.026 -12.816 -7.443 1.00 92.31 230 MET A C 1
ATOM 1688 O O . MET A 1 230 ? 2.891 -13.023 -7.863 1.00 92.31 230 MET A O 1
ATOM 1692 N N . TYR A 1 231 ? 4.802 -11.831 -7.883 1.00 89.44 231 TYR A N 1
ATOM 1693 C CA . TYR A 1 231 ? 4.461 -10.978 -9.010 1.00 89.44 231 TYR A CA 1
ATOM 1694 C C . TYR A 1 231 ? 5.171 -11.473 -10.267 1.00 89.44 231 TYR A C 1
ATOM 1696 O O . TYR A 1 231 ? 6.381 -11.716 -10.257 1.00 89.44 231 TYR A O 1
ATOM 1704 N N . MET A 1 232 ? 4.407 -11.589 -11.351 1.00 88.12 232 MET A N 1
ATOM 1705 C CA . MET A 1 232 ? 4.896 -11.915 -12.684 1.00 88.12 232 MET A CA 1
ATOM 1706 C C . MET A 1 232 ? 4.208 -10.990 -13.687 1.00 88.12 232 MET A C 1
ATOM 1708 O O . MET A 1 232 ? 3.016 -11.121 -13.955 1.00 88.12 232 MET A O 1
ATOM 1712 N N . GLY A 1 233 ? 4.966 -10.043 -14.226 1.00 83.50 233 GLY A N 1
ATOM 1713 C CA . GLY A 1 233 ? 4.474 -9.018 -15.139 1.00 83.50 233 GLY A CA 1
ATOM 1714 C C . GLY A 1 233 ? 5.628 -8.417 -15.928 1.00 83.50 233 GLY A C 1
ATOM 1715 O O . GLY A 1 233 ? 6.382 -9.138 -16.574 1.00 83.50 233 GLY A O 1
ATOM 1716 N N . THR A 1 234 ? 5.807 -7.101 -15.860 1.00 78.44 234 THR A N 1
ATOM 1717 C CA . THR A 1 234 ? 6.965 -6.418 -16.477 1.00 78.44 234 THR A CA 1
ATOM 1718 C C . THR A 1 234 ? 8.300 -6.828 -15.830 1.00 78.44 234 THR A C 1
ATOM 1720 O O . THR A 1 234 ? 9.365 -6.745 -16.445 1.00 78.44 234 THR A O 1
ATOM 1723 N N . GLY A 1 235 ? 8.241 -7.348 -14.604 1.00 85.12 235 GLY A N 1
ATOM 1724 C CA . GLY A 1 235 ? 9.330 -8.016 -13.900 1.00 85.12 235 GLY A CA 1
ATOM 1725 C C . GLY A 1 235 ? 8.864 -9.287 -13.189 1.00 85.12 235 GLY A C 1
ATOM 1726 O O . GLY A 1 235 ? 7.717 -9.714 -13.325 1.00 85.12 235 GLY A O 1
ATOM 1727 N N . ILE A 1 236 ? 9.773 -9.894 -12.423 1.00 90.06 236 ILE A N 1
ATOM 1728 C CA . ILE A 1 236 ? 9.467 -11.018 -11.533 1.00 90.06 236 ILE A CA 1
ATOM 1729 C C . ILE A 1 236 ? 10.044 -10.705 -10.161 1.00 90.06 236 ILE A C 1
ATOM 1731 O O . ILE A 1 236 ? 11.245 -10.481 -10.021 1.00 90.06 236 ILE A O 1
ATOM 1735 N N . GLY A 1 237 ? 9.188 -10.723 -9.150 1.00 92.44 237 GLY A N 1
ATOM 1736 C CA . GLY A 1 237 ? 9.563 -10.446 -7.772 1.00 92.44 237 GLY A CA 1
ATOM 1737 C C . GLY A 1 237 ? 8.620 -11.138 -6.806 1.00 92.44 237 GLY A C 1
ATOM 1738 O O . GLY A 1 237 ? 7.589 -11.687 -7.202 1.00 92.44 237 GLY A O 1
ATOM 1739 N N . CYS A 1 238 ? 8.965 -11.125 -5.526 1.00 94.94 238 CYS A N 1
ATOM 1740 C CA . CYS A 1 238 ? 8.081 -11.645 -4.501 1.00 94.94 238 CYS A CA 1
ATOM 1741 C C . CYS A 1 238 ? 8.105 -10.832 -3.211 1.00 94.94 238 CYS A C 1
ATOM 1743 O O . CYS A 1 238 ? 9.113 -10.230 -2.852 1.00 94.94 238 CYS A O 1
ATOM 1745 N N . GLY A 1 239 ? 6.976 -10.836 -2.510 1.00 95.00 239 GLY A N 1
ATOM 1746 C CA . GLY A 1 239 ? 6.882 -10.439 -1.114 1.00 95.00 239 GLY A CA 1
ATOM 1747 C C . GLY A 1 239 ? 6.846 -11.695 -0.255 1.00 95.00 239 GLY A C 1
ATOM 1748 O O . GLY A 1 239 ? 6.127 -12.644 -0.568 1.00 95.00 239 GLY A O 1
ATOM 1749 N N . ILE A 1 240 ? 7.635 -11.728 0.813 1.00 94.50 240 ILE A N 1
ATOM 1750 C CA . ILE A 1 240 ? 7.725 -12.884 1.709 1.00 94.50 240 ILE A CA 1
ATOM 1751 C C . ILE A 1 240 ? 7.084 -12.498 3.036 1.00 94.50 240 ILE A C 1
ATOM 1753 O O . ILE A 1 240 ? 7.456 -11.488 3.629 1.00 94.50 240 ILE A O 1
ATOM 1757 N N . VAL A 1 241 ? 6.157 -13.316 3.519 1.00 92.88 241 VAL A N 1
ATOM 1758 C CA . VAL A 1 241 ? 5.540 -13.177 4.839 1.00 92.88 241 VAL A CA 1
ATOM 1759 C C . VAL A 1 241 ? 5.861 -14.423 5.639 1.00 92.88 241 VAL A C 1
ATOM 1761 O O . VAL A 1 241 ? 5.647 -15.536 5.165 1.00 92.88 241 VAL A O 1
ATOM 1764 N N . LEU A 1 242 ? 6.390 -14.252 6.845 1.00 91.31 242 LEU A N 1
ATOM 1765 C CA . LEU A 1 242 ? 6.641 -15.321 7.801 1.00 91.31 242 LEU A CA 1
ATOM 1766 C C . LEU A 1 242 ? 5.938 -14.973 9.109 1.00 91.31 242 LEU A C 1
ATOM 1768 O O . LEU A 1 242 ? 6.233 -13.947 9.709 1.00 91.31 242 LEU A O 1
ATOM 1772 N N . ASN A 1 243 ? 5.039 -15.840 9.571 1.00 87.31 243 ASN A N 1
ATOM 1773 C CA . ASN A 1 243 ? 4.273 -15.642 10.809 1.00 87.31 243 ASN A CA 1
ATOM 1774 C C . ASN A 1 243 ? 3.548 -14.282 10.861 1.00 87.31 243 ASN A C 1
ATOM 1776 O O . ASN A 1 243 ? 3.659 -13.566 11.852 1.00 87.31 243 ASN A O 1
ATOM 1780 N N . ASP A 1 244 ? 2.843 -13.927 9.782 1.00 85.06 244 ASP A N 1
ATOM 1781 C CA . ASP A 1 244 ? 2.161 -12.633 9.601 1.00 85.06 244 ASP A CA 1
ATOM 1782 C C . ASP A 1 244 ? 3.091 -11.399 9.615 1.00 85.06 244 ASP A C 1
ATOM 1784 O O . ASP A 1 244 ? 2.620 -10.261 9.601 1.00 85.06 244 ASP A O 1
ATOM 1788 N N . GLU A 1 245 ? 4.413 -11.598 9.591 1.00 88.25 245 GLU A N 1
ATOM 1789 C CA . GLU A 1 245 ? 5.402 -10.531 9.467 1.00 88.25 245 GLU A CA 1
ATOM 1790 C C . GLU A 1 245 ? 6.054 -10.545 8.088 1.00 88.25 245 GLU A C 1
ATOM 1792 O O . GLU A 1 245 ? 6.538 -11.561 7.589 1.00 88.25 245 GLU A O 1
ATOM 1797 N N . VAL A 1 246 ? 6.103 -9.375 7.466 1.00 91.69 246 VAL A N 1
ATOM 1798 C CA . VAL A 1 246 ? 6.727 -9.195 6.159 1.00 91.69 246 VAL A CA 1
ATOM 1799 C C . VAL A 1 246 ? 8.247 -9.186 6.300 1.00 91.69 246 VAL A C 1
ATOM 1801 O O . VAL A 1 246 ? 8.824 -8.393 7.046 1.00 91.69 246 VAL A O 1
ATOM 1804 N N . VAL A 1 247 ? 8.914 -10.045 5.536 1.00 94.69 247 VAL A N 1
ATOM 1805 C CA . VAL A 1 247 ? 10.371 -10.146 5.493 1.00 94.69 247 VAL A CA 1
ATOM 1806 C C . VAL A 1 247 ? 10.913 -9.183 4.446 1.00 94.69 247 VAL A C 1
ATOM 1808 O O . VAL A 1 247 ? 10.856 -9.444 3.248 1.00 94.69 247 VAL A O 1
ATOM 1811 N N . ARG A 1 248 ? 11.493 -8.076 4.914 1.00 92.81 248 ARG A N 1
ATOM 1812 C CA . ARG A 1 248 ? 12.079 -7.030 4.055 1.00 92.81 248 ARG A CA 1
ATOM 1813 C C . ARG A 1 248 ? 13.561 -7.240 3.748 1.00 92.81 248 ARG A C 1
ATOM 1815 O O . ARG A 1 248 ? 14.078 -6.701 2.776 1.00 92.81 248 ARG A O 1
ATOM 1822 N N . GLY A 1 249 ? 14.253 -8.031 4.569 1.00 92.00 249 GLY A N 1
ATOM 1823 C CA . GLY A 1 249 ? 15.711 -8.168 4.520 1.00 92.00 249 GLY A CA 1
ATOM 1824 C C . GLY A 1 249 ? 16.450 -6.910 4.995 1.00 92.00 249 GLY A C 1
ATOM 1825 O O . GLY A 1 249 ? 15.848 -5.867 5.237 1.00 92.00 249 GLY A O 1
ATOM 1826 N N . THR A 1 250 ? 17.774 -7.006 5.142 1.00 91.19 250 THR A N 1
ATOM 1827 C CA . THR A 1 250 ? 18.611 -5.925 5.702 1.00 91.19 250 THR A CA 1
ATOM 1828 C C . THR A 1 250 ? 18.599 -4.648 4.862 1.00 91.19 250 THR A C 1
ATOM 1830 O O . THR A 1 250 ? 18.717 -3.563 5.415 1.00 91.19 250 THR A O 1
ATOM 1833 N N . SER A 1 251 ? 18.468 -4.771 3.539 1.00 89.62 251 SER A N 1
ATOM 1834 C CA . SER A 1 251 ? 18.414 -3.635 2.612 1.00 89.62 251 SER A CA 1
ATOM 1835 C C . SER A 1 251 ? 16.998 -3.123 2.352 1.00 89.62 251 SER A C 1
ATOM 1837 O O . SER A 1 251 ? 16.843 -2.208 1.555 1.00 89.62 251 SER A O 1
ATOM 1839 N N . GLY A 1 252 ? 15.962 -3.749 2.919 1.00 90.06 252 GLY A N 1
ATOM 1840 C CA . GLY A 1 252 ? 14.568 -3.441 2.585 1.00 90.06 252 GLY A CA 1
ATOM 1841 C C . GLY A 1 252 ? 14.060 -4.040 1.265 1.00 90.06 252 GLY A C 1
ATOM 1842 O O . GLY A 1 252 ? 12.882 -3.894 0.959 1.00 90.06 252 GLY A O 1
ATOM 1843 N N . ASN A 1 253 ? 14.919 -4.733 0.506 1.00 92.44 253 ASN A N 1
ATOM 1844 C CA . ASN A 1 253 ? 14.656 -5.180 -0.867 1.00 92.44 253 ASN A CA 1
ATOM 1845 C C . ASN A 1 253 ? 14.694 -6.714 -1.030 1.00 92.44 253 ASN A C 1
ATOM 1847 O O . ASN A 1 253 ? 15.152 -7.236 -2.044 1.00 92.44 253 ASN A O 1
ATOM 1851 N N . ALA A 1 254 ? 14.268 -7.475 -0.018 1.00 93.50 254 ALA A N 1
ATOM 1852 C CA . ALA A 1 254 ? 14.121 -8.923 -0.163 1.00 93.50 254 ALA A CA 1
ATOM 1853 C C . ALA A 1 254 ? 13.117 -9.285 -1.275 1.00 93.50 254 ALA A C 1
ATOM 1855 O O . ALA A 1 254 ? 12.189 -8.535 -1.573 1.00 93.50 254 ALA A O 1
ATOM 1856 N N . GLY A 1 255 ? 13.305 -10.463 -1.877 1.00 92.06 255 GLY A N 1
ATOM 1857 C CA . GLY A 1 255 ? 12.379 -10.991 -2.880 1.00 92.06 255 GLY A CA 1
ATOM 1858 C C . GLY A 1 255 ? 12.668 -10.590 -4.329 1.00 92.06 255 GLY A C 1
ATOM 1859 O O . GLY A 1 255 ? 11.782 -10.675 -5.178 1.00 92.06 255 GLY A O 1
ATOM 1860 N N . GLU A 1 256 ? 13.911 -10.219 -4.651 1.00 90.44 256 GLU A N 1
ATOM 1861 C CA . GLU A 1 256 ? 14.408 -10.071 -6.034 1.00 90.44 256 GLU A CA 1
ATOM 1862 C C . GLU A 1 256 ? 14.648 -11.425 -6.729 1.00 90.44 256 GLU A C 1
ATOM 1864 O O . GLU A 1 256 ? 15.707 -11.701 -7.297 1.00 90.44 256 GLU A O 1
ATOM 1869 N N . ILE A 1 257 ? 13.654 -12.316 -6.669 1.00 93.38 257 ILE A N 1
ATOM 1870 C CA . ILE A 1 257 ? 13.754 -13.674 -7.223 1.00 93.38 257 ILE A CA 1
ATOM 1871 C C . ILE A 1 257 ? 13.904 -13.678 -8.748 1.00 93.38 257 ILE A C 1
ATOM 1873 O O . ILE A 1 257 ? 14.441 -14.633 -9.306 1.00 93.38 257 ILE A O 1
ATOM 1877 N N . GLY A 1 258 ? 13.495 -12.597 -9.420 1.00 92.25 258 GLY A N 1
ATOM 1878 C CA . GLY A 1 258 ? 13.687 -12.417 -10.852 1.00 92.25 258 GLY A CA 1
ATOM 1879 C C . GLY A 1 258 ? 15.155 -12.437 -11.272 1.00 92.25 258 GLY A C 1
ATOM 1880 O O . GLY A 1 258 ? 15.439 -12.783 -12.412 1.00 92.25 258 GLY A O 1
ATOM 1881 N N . HIS A 1 259 ? 16.093 -12.142 -10.371 1.00 93.12 259 HIS A N 1
ATOM 1882 C CA . HIS A 1 259 ? 17.523 -12.115 -10.682 1.00 93.12 259 HIS A CA 1
ATOM 1883 C C . HIS A 1 259 ? 18.276 -13.396 -10.292 1.00 93.12 259 HIS A C 1
ATOM 1885 O O . HIS A 1 259 ? 19.492 -13.466 -10.466 1.00 93.12 259 HIS A O 1
ATOM 1891 N N . ILE A 1 260 ? 17.577 -14.438 -9.829 1.00 95.31 260 ILE A N 1
ATOM 1892 C CA . ILE A 1 260 ? 18.175 -15.766 -9.631 1.00 95.31 260 ILE A CA 1
ATOM 1893 C C . ILE A 1 260 ? 18.624 -16.314 -10.990 1.00 95.31 260 ILE A C 1
ATOM 1895 O O . ILE A 1 260 ? 17.836 -16.344 -11.930 1.00 95.31 260 ILE A O 1
ATOM 1899 N N . ILE A 1 261 ? 19.880 -16.752 -11.099 1.00 96.50 261 ILE A N 1
ATOM 1900 C CA . ILE A 1 261 ? 20.416 -17.358 -12.324 1.00 96.50 261 ILE A CA 1
ATOM 1901 C C . ILE A 1 261 ? 19.918 -18.804 -12.419 1.00 96.50 261 ILE A C 1
ATOM 1903 O O . ILE A 1 261 ? 20.219 -19.619 -11.547 1.00 96.50 261 ILE A O 1
ATOM 1907 N N . VAL A 1 262 ? 19.172 -19.115 -13.478 1.00 96.25 262 VAL A N 1
ATOM 1908 C CA . VAL A 1 262 ? 18.669 -20.463 -13.795 1.00 96.25 262 VAL A CA 1
ATOM 1909 C C . VAL A 1 262 ? 19.340 -21.076 -15.022 1.00 96.25 262 VAL A C 1
ATOM 1911 O O . VAL A 1 262 ? 19.391 -22.298 -15.124 1.00 96.25 262 VAL A O 1
ATOM 1914 N N . ASP A 1 263 ? 19.900 -20.250 -15.906 1.00 94.81 263 ASP A N 1
ATOM 1915 C CA . ASP A 1 263 ? 20.639 -20.695 -17.090 1.00 94.81 263 ASP A CA 1
ATOM 1916 C C . ASP A 1 263 ? 21.867 -19.800 -17.337 1.00 94.81 263 ASP A C 1
ATOM 1918 O O . ASP A 1 263 ? 21.726 -18.741 -17.939 1.00 94.81 263 ASP A O 1
ATOM 1922 N N . PRO A 1 264 ? 23.083 -20.182 -16.909 1.00 93.75 264 PRO A N 1
ATOM 1923 C CA . PRO A 1 264 ? 24.283 -19.355 -17.081 1.00 93.75 264 PRO A CA 1
ATOM 1924 C C . PRO A 1 264 ? 24.577 -18.925 -18.529 1.00 93.75 264 PRO A C 1
ATOM 1926 O O . PRO A 1 264 ? 25.196 -17.878 -18.734 1.00 93.75 264 PRO A O 1
ATOM 1929 N N . ASP A 1 265 ? 24.114 -19.696 -19.517 1.00 94.38 265 ASP A N 1
ATOM 1930 C CA . ASP A 1 265 ? 24.281 -19.404 -20.944 1.00 94.38 265 ASP A CA 1
ATOM 1931 C C . ASP A 1 265 ? 23.076 -18.645 -21.541 1.00 94.38 265 ASP A C 1
ATOM 1933 O O . ASP A 1 265 ? 23.120 -18.184 -22.688 1.00 94.38 265 ASP A O 1
ATOM 1937 N N . GLY A 1 266 ? 22.034 -18.432 -20.734 1.00 91.50 266 GLY A N 1
ATOM 1938 C CA . GLY A 1 266 ? 20.772 -17.794 -21.090 1.00 91.50 266 GLY A CA 1
ATOM 1939 C C . GLY A 1 266 ? 20.881 -16.305 -21.444 1.00 91.50 266 GLY A C 1
ATOM 1940 O O . GLY A 1 266 ? 21.978 -15.740 -21.530 1.00 91.50 266 GLY A O 1
ATOM 1941 N N . PRO A 1 267 ? 19.746 -15.624 -21.678 1.00 91.62 267 PRO A N 1
ATOM 1942 C CA . PRO A 1 267 ? 19.720 -14.254 -22.191 1.00 91.62 267 PRO A CA 1
ATOM 1943 C C . PRO A 1 267 ? 20.362 -13.244 -21.231 1.00 91.62 267 PRO A C 1
ATOM 1945 O O . PRO A 1 267 ? 20.457 -13.468 -20.023 1.00 91.62 267 PRO A O 1
ATOM 1948 N N . ALA A 1 268 ? 20.803 -12.105 -21.774 1.00 92.62 268 ALA A N 1
ATOM 1949 C CA . ALA A 1 268 ? 21.302 -10.998 -20.962 1.00 92.62 268 ALA A CA 1
ATOM 1950 C C . ALA A 1 268 ? 20.178 -10.409 -20.094 1.00 92.62 268 ALA A C 1
ATOM 1952 O O . ALA A 1 268 ? 19.052 -10.243 -20.562 1.00 92.62 268 ALA A O 1
ATOM 1953 N N . CYS A 1 269 ? 20.498 -10.073 -18.846 1.00 90.00 269 CYS A N 1
ATOM 1954 C CA . CYS A 1 269 ? 19.598 -9.388 -17.927 1.00 90.00 269 CYS A CA 1
ATOM 1955 C C . CYS A 1 269 ? 20.044 -7.935 -17.743 1.00 90.00 269 CYS A C 1
ATOM 1957 O O . CYS A 1 269 ? 21.235 -7.625 -17.729 1.00 90.00 269 CYS A O 1
ATOM 1959 N N . ASP A 1 270 ? 19.078 -7.051 -17.525 1.00 84.81 270 ASP A N 1
ATOM 1960 C CA . ASP A 1 270 ? 19.300 -5.646 -17.167 1.00 84.81 270 ASP A CA 1
ATOM 1961 C C . ASP A 1 270 ? 20.067 -5.442 -15.849 1.00 84.81 270 ASP A C 1
ATOM 1963 O O . ASP A 1 270 ? 20.672 -4.392 -15.666 1.00 84.81 270 ASP A O 1
ATOM 1967 N N . CYS A 1 271 ? 20.150 -6.452 -14.973 1.00 86.75 271 CYS A N 1
ATOM 1968 C CA . CYS A 1 271 ? 21.018 -6.410 -13.791 1.00 86.75 271 CYS A CA 1
ATOM 1969 C C . CYS A 1 271 ? 22.519 -6.586 -14.103 1.00 86.75 271 CYS A C 1
ATOM 1971 O O . CYS A 1 271 ? 23.339 -6.607 -13.187 1.00 86.75 271 CYS A O 1
ATOM 1973 N N . GLY A 1 272 ? 22.890 -6.762 -15.377 1.00 89.50 272 GLY A N 1
ATOM 1974 C CA . GLY A 1 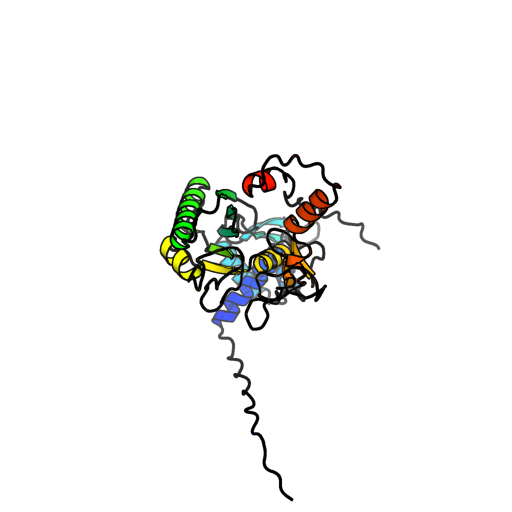272 ? 24.273 -6.952 -15.829 1.00 89.50 272 GLY A CA 1
ATOM 1975 C C . GLY A 1 272 ? 24.751 -8.408 -15.848 1.00 89.50 272 GLY A C 1
ATOM 1976 O O . GLY A 1 272 ? 25.860 -8.682 -16.307 1.00 89.50 272 GLY A O 1
ATOM 1977 N N . LEU A 1 273 ? 23.924 -9.348 -15.381 1.00 93.31 273 LEU A N 1
ATOM 1978 C CA . LEU A 1 273 ? 24.183 -10.790 -15.434 1.00 93.31 273 LEU A CA 1
ATOM 1979 C C . LEU A 1 273 ? 23.478 -11.441 -16.638 1.00 93.31 273 LEU A C 1
ATOM 1981 O O . LEU A 1 273 ? 22.937 -10.767 -17.517 1.00 93.31 273 LEU A O 1
ATOM 1985 N N . ARG A 1 274 ? 23.505 -12.774 -16.696 1.00 94.94 274 ARG A N 1
ATOM 1986 C CA . ARG A 1 274 ? 22.828 -13.585 -17.713 1.00 94.94 274 ARG A CA 1
ATOM 1987 C C . ARG A 1 274 ? 22.020 -14.687 -17.052 1.00 94.94 274 ARG A C 1
ATOM 1989 O O . ARG A 1 274 ? 22.360 -15.116 -15.949 1.00 94.94 274 ARG A O 1
ATOM 1996 N N . GLY A 1 275 ? 20.968 -15.137 -17.729 1.00 94.69 275 GLY A N 1
ATOM 1997 C CA . GLY A 1 275 ? 20.251 -16.328 -17.289 1.00 94.69 275 GLY A CA 1
ATOM 1998 C C . GLY A 1 275 ? 19.329 -16.140 -16.108 1.00 94.69 275 GLY A C 1
ATOM 1999 O O . GLY A 1 275 ? 18.989 -17.115 -15.441 1.00 94.69 275 GLY A O 1
ATOM 2000 N N . CYS A 1 276 ? 18.988 -14.899 -15.784 1.00 96.44 276 CYS A N 1
ATOM 2001 C CA . CYS A 1 276 ? 18.101 -14.606 -14.677 1.00 96.44 276 CYS A CA 1
ATOM 2002 C C . CYS A 1 276 ? 16.692 -15.157 -14.960 1.00 96.44 276 CYS A C 1
ATOM 2004 O O . CYS A 1 276 ? 16.254 -15.197 -16.114 1.00 96.44 276 CYS A O 1
ATOM 2006 N N . VAL A 1 277 ? 15.954 -15.543 -13.915 1.00 95.06 277 VAL A N 1
ATOM 2007 C CA . VAL A 1 277 ? 14.545 -15.971 -14.018 1.00 95.06 277 VAL A CA 1
ATOM 2008 C C . VAL A 1 277 ? 13.746 -14.957 -14.842 1.00 95.06 277 VAL A C 1
ATOM 2010 O O . VAL A 1 277 ? 13.129 -15.325 -15.835 1.00 95.06 277 VAL A O 1
ATOM 2013 N N . LYS A 1 278 ? 13.838 -13.665 -14.507 1.00 91.75 278 LYS A N 1
ATOM 2014 C CA . LYS A 1 278 ? 13.174 -12.562 -15.213 1.00 91.75 278 LYS A CA 1
ATOM 2015 C C . LYS A 1 278 ? 13.492 -12.571 -16.708 1.00 91.75 278 LYS A C 1
ATOM 2017 O O . LYS A 1 278 ? 12.573 -12.638 -17.515 1.00 91.75 278 LYS A O 1
ATOM 2022 N N . SER A 1 279 ? 14.774 -12.527 -17.078 1.00 91.56 279 SER A N 1
ATOM 2023 C CA . SER A 1 279 ? 15.189 -12.460 -18.487 1.00 91.56 279 SER A CA 1
ATOM 2024 C C . SER A 1 279 ? 14.801 -13.705 -19.282 1.00 91.56 279 SER A C 1
ATOM 2026 O O . SER A 1 279 ? 14.766 -13.645 -20.504 1.00 91.56 279 SER A O 1
ATOM 2028 N N . SER A 1 280 ? 14.518 -14.814 -18.599 1.00 90.94 280 SER A N 1
ATOM 2029 C CA . SER A 1 280 ? 14.176 -16.091 -19.226 1.00 90.94 280 SER A CA 1
ATOM 2030 C C . SER A 1 280 ? 12.668 -16.337 -19.309 1.00 90.94 280 SER A C 1
ATOM 2032 O O . SER A 1 280 ? 12.236 -17.084 -20.176 1.00 90.94 280 SER A O 1
ATOM 2034 N N . CYS A 1 281 ? 11.853 -15.763 -18.414 1.00 90.25 281 CYS A N 1
ATOM 2035 C CA . CYS A 1 281 ? 10.441 -16.150 -18.321 1.00 90.25 281 CYS A CA 1
ATOM 2036 C C . CYS A 1 281 ? 9.435 -15.035 -18.019 1.00 90.25 281 CYS A C 1
ATOM 2038 O O . CYS A 1 281 ? 8.276 -15.355 -17.769 1.00 90.25 281 CYS A O 1
ATOM 2040 N N . ILE A 1 282 ? 9.787 -13.742 -18.076 1.00 88.88 282 ILE A N 1
ATOM 2041 C CA . ILE A 1 282 ? 8.727 -12.715 -18.079 1.00 88.88 282 ILE A CA 1
ATOM 2042 C C . ILE A 1 282 ? 7.752 -12.956 -19.247 1.00 88.88 282 ILE A C 1
ATOM 2044 O O . ILE A 1 282 ? 8.184 -13.405 -20.313 1.00 88.88 282 ILE A O 1
ATOM 2048 N N . PRO A 1 283 ? 6.456 -12.617 -19.102 1.00 88.19 283 PRO A N 1
ATOM 2049 C CA . PRO A 1 283 ? 5.452 -12.820 -20.146 1.00 88.19 283 PRO A CA 1
ATOM 2050 C C . PRO A 1 283 ? 5.882 -12.315 -21.529 1.00 88.19 283 PRO A C 1
ATOM 2052 O O . PRO A 1 283 ? 5.666 -12.993 -22.527 1.00 88.19 283 PRO A O 1
ATOM 2055 N N . GLN A 1 284 ? 6.548 -11.159 -21.593 1.00 83.56 284 GLN A N 1
ATOM 2056 C CA . GLN A 1 284 ? 7.043 -10.577 -22.845 1.00 83.56 284 GLN A CA 1
ATOM 2057 C C . GLN A 1 284 ? 8.057 -11.483 -23.563 1.00 83.56 284 GLN A C 1
ATOM 2059 O O . GLN A 1 284 ? 7.990 -11.613 -24.783 1.00 83.56 284 GLN A O 1
ATOM 2064 N N . VAL A 1 285 ? 8.959 -12.127 -22.814 1.00 86.06 285 VAL A N 1
ATOM 2065 C CA . VAL A 1 285 ? 9.967 -13.056 -23.348 1.00 86.06 285 VAL A CA 1
ATOM 2066 C C . VAL A 1 285 ? 9.296 -14.336 -23.835 1.00 86.06 285 VAL A C 1
ATOM 2068 O O . VAL A 1 285 ? 9.518 -14.737 -24.972 1.00 86.06 285 VAL A O 1
ATOM 2071 N N . LEU A 1 286 ? 8.405 -14.920 -23.026 1.00 89.38 286 LEU A N 1
ATOM 2072 C CA . LEU A 1 286 ? 7.694 -16.153 -23.384 1.00 89.38 286 LEU A CA 1
ATOM 2073 C C . LEU A 1 286 ? 6.832 -15.987 -24.643 1.00 89.38 286 LEU A C 1
ATOM 2075 O O . LEU A 1 286 ? 6.780 -16.876 -25.489 1.00 89.38 286 LEU A O 1
ATOM 2079 N N . VAL A 1 287 ? 6.151 -14.845 -24.779 1.00 88.00 287 VAL A N 1
ATOM 2080 C CA . VAL A 1 287 ? 5.331 -14.551 -25.962 1.00 88.00 287 VAL A CA 1
ATOM 2081 C C . VAL A 1 287 ? 6.205 -14.341 -27.199 1.00 88.00 287 VAL A C 1
ATOM 2083 O O . VAL A 1 287 ? 5.863 -14.861 -28.257 1.00 88.00 287 VAL A O 1
ATOM 2086 N N . ALA A 1 288 ? 7.322 -13.614 -27.083 1.00 84.12 288 ALA A N 1
ATOM 2087 C CA . ALA A 1 288 ? 8.253 -13.426 -28.197 1.00 84.12 288 ALA A CA 1
ATOM 2088 C C . ALA A 1 288 ? 8.831 -14.767 -28.681 1.00 84.12 288 ALA A C 1
ATOM 2090 O O . ALA A 1 288 ? 8.810 -15.048 -29.876 1.00 84.12 288 ALA A O 1
ATOM 2091 N N . GLU A 1 289 ? 9.248 -15.632 -27.756 1.00 86.88 289 GLU A N 1
ATOM 2092 C CA . GLU A 1 289 ? 9.745 -16.971 -28.079 1.00 86.88 289 GLU A CA 1
ATOM 2093 C C . GLU A 1 289 ? 8.665 -17.841 -28.748 1.00 86.88 289 GLU A C 1
ATOM 2095 O O . GLU A 1 289 ? 8.927 -18.516 -29.744 1.00 86.88 289 GLU A O 1
ATOM 2100 N N . ALA A 1 290 ? 7.420 -17.789 -28.263 1.00 88.56 290 ALA A N 1
ATOM 2101 C CA . ALA A 1 290 ? 6.308 -18.520 -28.867 1.00 88.56 290 ALA A CA 1
ATOM 2102 C C . ALA A 1 290 ? 5.966 -18.031 -30.290 1.00 88.56 290 ALA A C 1
ATOM 2104 O O . ALA A 1 290 ? 5.591 -18.839 -31.143 1.00 88.56 290 ALA A O 1
ATOM 2105 N N . GLU A 1 291 ? 6.086 -16.729 -30.569 1.00 86.44 291 GLU A N 1
ATOM 2106 C CA . GLU A 1 291 ? 5.939 -16.172 -31.922 1.00 86.44 291 GLU A CA 1
ATOM 2107 C C . GLU A 1 291 ? 7.080 -16.621 -32.844 1.00 86.44 2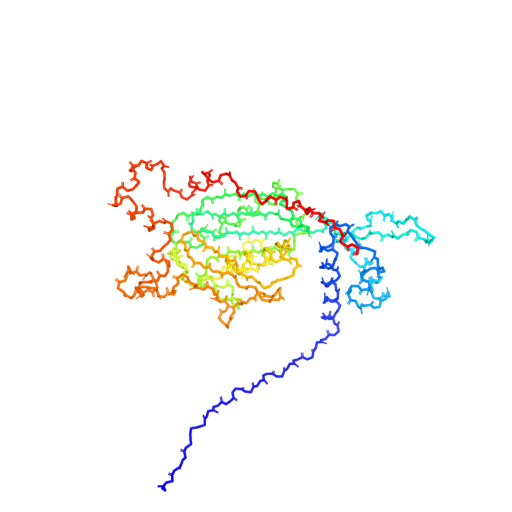91 GLU A C 1
ATOM 2109 O O . GLU A 1 291 ? 6.818 -17.068 -33.961 1.00 86.44 291 GLU A O 1
ATOM 2114 N N . GLU A 1 292 ? 8.330 -16.576 -32.374 1.00 86.88 292 GLU A N 1
ATOM 2115 C CA . GLU A 1 292 ? 9.501 -17.041 -33.132 1.00 86.88 292 GLU A CA 1
ATOM 2116 C C . GLU A 1 292 ? 9.417 -18.534 -33.477 1.00 86.88 292 GLU A C 1
ATOM 2118 O O . GLU A 1 292 ? 9.784 -18.947 -34.578 1.00 86.88 292 GLU A O 1
ATOM 2123 N N . GLN A 1 293 ? 8.873 -19.346 -32.567 1.00 90.75 293 GLN A N 1
ATOM 2124 C CA . GLN A 1 293 ? 8.647 -20.778 -32.778 1.00 90.75 293 GLN A CA 1
ATOM 2125 C C . GLN A 1 293 ? 7.385 -21.088 -33.606 1.00 90.75 293 GLN A C 1
ATOM 2127 O O . GLN A 1 293 ? 7.098 -22.255 -33.876 1.00 90.75 293 GLN A O 1
ATOM 2132 N N . GLY A 1 294 ? 6.615 -20.073 -34.015 1.00 89.19 294 GLY A N 1
ATOM 2133 C CA . GLY A 1 294 ? 5.378 -20.250 -34.779 1.00 89.19 294 GLY A CA 1
ATOM 2134 C C . GLY A 1 294 ? 4.233 -20.890 -33.984 1.00 89.19 294 GLY A C 1
ATOM 2135 O O . GLY A 1 294 ? 3.286 -21.407 -34.576 1.00 89.19 294 GLY A O 1
ATOM 2136 N N . VAL A 1 295 ? 4.308 -20.869 -32.650 1.00 90.38 295 VAL A N 1
ATOM 2137 C CA . VAL A 1 295 ? 3.250 -21.346 -31.744 1.00 90.38 295 VAL A CA 1
ATOM 2138 C C . VAL A 1 295 ? 2.106 -20.330 -31.674 1.00 90.38 295 VAL A C 1
ATOM 2140 O O . VAL A 1 295 ? 0.937 -20.715 -31.617 1.00 90.38 295 VAL A O 1
ATOM 2143 N N . LEU A 1 296 ? 2.427 -19.032 -31.716 1.00 82.25 296 LEU A N 1
ATOM 2144 C CA . LEU A 1 296 ? 1.455 -17.940 -31.791 1.00 82.25 296 LEU A CA 1
ATOM 2145 C C . LEU A 1 296 ? 1.459 -17.316 -33.192 1.00 82.25 296 LEU A C 1
ATOM 2147 O O . LEU A 1 296 ? 2.488 -16.868 -33.690 1.00 82.25 296 LEU A O 1
ATOM 2151 N N . ASN A 1 297 ? 0.287 -17.254 -33.828 1.00 73.50 297 ASN A N 1
ATOM 2152 C CA . ASN A 1 297 ? 0.126 -16.609 -35.131 1.00 73.50 297 ASN A CA 1
ATOM 2153 C C . ASN A 1 297 ? 0.031 -15.089 -34.934 1.00 73.50 297 ASN A C 1
ATOM 2155 O O . ASN A 1 297 ? -0.970 -14.598 -34.411 1.00 73.50 297 ASN A O 1
ATOM 2159 N N . GLY A 1 298 ? 1.080 -14.366 -35.339 1.00 61.94 298 GLY A N 1
ATOM 2160 C CA . GLY A 1 298 ? 1.251 -12.921 -35.173 1.00 61.94 298 GLY A CA 1
ATOM 2161 C C . GLY A 1 298 ? 0.035 -12.100 -35.606 1.00 61.94 298 GLY A C 1
ATOM 2162 O O . GLY A 1 298 ? -0.175 -11.813 -36.782 1.00 61.94 298 GLY A O 1
ATOM 2163 N N . GLY A 1 299 ? -0.759 -11.700 -34.621 1.00 54.53 299 GLY A N 1
ATOM 2164 C CA . GLY A 1 299 ? -1.926 -10.846 -34.777 1.00 54.53 299 GLY A CA 1
ATOM 2165 C C . GLY A 1 299 ? -2.177 -10.089 -33.484 1.00 54.53 299 GLY A C 1
ATOM 2166 O O . GLY A 1 299 ? -3.269 -10.162 -32.928 1.00 54.53 299 GLY A O 1
ATOM 2167 N N . ARG A 1 300 ? -1.150 -9.413 -32.955 1.00 57.22 300 ARG A N 1
ATOM 2168 C CA . ARG A 1 300 ? -1.306 -8.578 -31.762 1.00 57.22 300 ARG A CA 1
ATOM 2169 C C . ARG A 1 300 ? -2.211 -7.394 -32.106 1.00 57.22 300 ARG A C 1
ATOM 2171 O O . ARG A 1 300 ? -1.869 -6.573 -32.954 1.00 57.22 300 ARG A O 1
ATOM 2178 N N . LYS A 1 301 ? -3.366 -7.297 -31.449 1.00 48.59 301 LYS A N 1
ATOM 2179 C CA . LYS A 1 301 ? -4.098 -6.034 -31.331 1.00 48.59 301 LYS A CA 1
ATOM 2180 C C . LYS A 1 301 ? -3.589 -5.357 -30.066 1.00 48.59 301 LYS A C 1
ATOM 2182 O O . LYS A 1 301 ? -4.050 -5.709 -28.989 1.00 48.59 301 LYS A O 1
ATOM 2187 N N . GLY A 1 302 ? -2.622 -4.456 -30.222 1.00 53.72 302 GLY A N 1
ATOM 2188 C CA . GLY A 1 302 ? -2.125 -3.651 -29.111 1.00 53.72 302 GLY A CA 1
ATOM 2189 C C . GLY A 1 302 ? -1.083 -4.342 -28.232 1.00 53.72 302 GLY A C 1
ATOM 2190 O O . GLY A 1 302 ? -1.183 -5.530 -27.933 1.00 53.72 302 GLY A O 1
ATOM 2191 N N . THR A 1 303 ? -0.047 -3.606 -27.834 1.00 53.41 303 THR A N 1
ATOM 2192 C CA . THR A 1 303 ? 0.946 -4.024 -26.820 1.00 53.41 303 THR A CA 1
ATOM 2193 C C . THR A 1 303 ? 1.113 -2.971 -25.732 1.00 53.41 303 THR A C 1
ATOM 2195 O O . THR A 1 303 ? 2.034 -3.062 -24.921 1.00 53.41 303 THR A O 1
ATOM 2198 N N . GLU A 1 304 ? 0.276 -1.935 -25.740 1.00 54.09 304 GLU A N 1
ATOM 2199 C CA . GLU A 1 304 ? 0.348 -0.882 -24.742 1.00 54.09 304 GLU A CA 1
ATOM 2200 C C . GLU A 1 304 ? -0.226 -1.407 -23.422 1.00 54.09 304 GLU A C 1
ATOM 2202 O O . GLU A 1 304 ? -1.257 -2.082 -23.400 1.00 54.09 304 GLU A O 1
ATOM 2207 N N . GLY A 1 305 ? 0.464 -1.123 -22.312 1.00 56.47 305 GLY A N 1
ATOM 2208 C CA . GLY A 1 305 ? 0.089 -1.604 -20.977 1.00 56.47 305 GLY A CA 1
ATOM 2209 C C . GLY A 1 305 ? -1.395 -1.404 -20.625 1.00 56.47 305 GLY A C 1
ATOM 2210 O O . GLY A 1 305 ? -2.001 -2.353 -20.124 1.00 56.47 305 GLY A O 1
ATOM 2211 N N . PRO A 1 306 ? -2.016 -0.246 -20.941 1.00 53.09 306 PRO A N 1
ATOM 2212 C CA . PRO A 1 306 ? -3.446 -0.032 -20.726 1.00 53.09 306 PRO A CA 1
ATOM 2213 C C . PRO A 1 306 ? -4.347 -1.025 -21.478 1.00 53.09 306 PRO A C 1
ATOM 2215 O O . PRO A 1 306 ? -5.253 -1.588 -20.871 1.00 53.09 306 PRO A O 1
ATOM 2218 N N . GLU A 1 307 ? -4.076 -1.306 -22.758 1.00 56.62 307 GLU A N 1
ATOM 2219 C CA . GLU A 1 307 ? -4.890 -2.215 -23.584 1.00 56.62 307 GLU A CA 1
ATOM 2220 C C . GLU A 1 307 ? -4.784 -3.671 -23.105 1.00 56.62 307 GLU A C 1
ATOM 2222 O O . GLU A 1 307 ? -5.781 -4.393 -23.050 1.00 56.62 307 GLU A O 1
ATOM 2227 N N . VAL A 1 308 ? -3.582 -4.100 -22.705 1.00 56.84 308 VAL A N 1
ATOM 2228 C CA . VAL A 1 308 ? -3.346 -5.443 -22.147 1.00 56.84 308 VAL A CA 1
ATOM 2229 C C . VAL A 1 308 ? -4.043 -5.605 -20.792 1.00 56.84 308 VAL A C 1
ATOM 2231 O O . VAL A 1 308 ? -4.624 -6.656 -20.518 1.00 56.84 308 VAL A O 1
ATOM 2234 N N . GLN A 1 309 ? -4.030 -4.564 -19.956 1.00 53.59 309 GLN A N 1
ATOM 2235 C CA . GLN A 1 309 ? -4.666 -4.589 -18.640 1.00 53.59 309 GLN A CA 1
ATOM 2236 C C . GLN A 1 309 ? -6.201 -4.514 -18.727 1.00 53.59 309 GLN A C 1
ATOM 2238 O O . GLN A 1 309 ? -6.887 -5.195 -17.964 1.00 53.59 309 GLN A O 1
ATOM 2243 N N . GLU A 1 310 ? -6.763 -3.739 -19.660 1.00 52.19 310 GLU A N 1
ATOM 2244 C CA . GLU A 1 310 ? -8.208 -3.719 -19.942 1.00 52.19 310 GLU A CA 1
ATOM 2245 C C . GLU A 1 310 ? -8.709 -5.048 -20.525 1.00 52.19 310 GLU A C 1
ATOM 2247 O O . GLU A 1 310 ? -9.833 -5.465 -20.238 1.00 52.19 310 GLU A O 1
ATOM 2252 N N . ALA A 1 311 ? -7.861 -5.754 -21.282 1.00 52.31 311 ALA A N 1
ATOM 2253 C CA . ALA A 1 311 ? -8.135 -7.096 -21.794 1.00 52.31 311 ALA A CA 1
ATOM 2254 C C . ALA A 1 311 ? -8.101 -8.200 -20.714 1.00 52.31 311 ALA A C 1
ATOM 2256 O O . ALA A 1 311 ? -8.492 -9.336 -20.997 1.00 52.31 311 ALA A O 1
ATOM 2257 N N . LEU A 1 312 ? -7.725 -7.870 -19.470 1.00 48.00 312 LEU A N 1
ATOM 2258 C CA . LEU A 1 312 ? -7.825 -8.730 -18.284 1.00 48.00 312 LEU A CA 1
ATOM 2259 C C . LEU A 1 312 ? -8.990 -8.306 -17.352 1.00 48.00 312 LEU A C 1
ATOM 2261 O O . LEU A 1 312 ? -8.762 -8.026 -16.168 1.00 48.00 312 LEU A O 1
ATOM 2265 N N . PRO A 1 313 ? -10.262 -8.262 -17.807 1.00 35.47 313 PRO A N 1
ATOM 2266 C CA . PRO A 1 313 ? -11.379 -7.947 -16.928 1.00 35.47 313 PRO A CA 1
ATOM 2267 C C . PRO A 1 313 ? -11.663 -9.170 -16.046 1.00 35.47 313 PRO A C 1
ATOM 2269 O O . PRO A 1 313 ? -12.408 -10.069 -16.428 1.00 35.47 313 PRO A O 1
ATOM 2272 N N . GLY A 1 314 ? -11.032 -9.260 -14.872 1.00 38.91 314 GLY A N 1
ATOM 2273 C CA . GLY A 1 314 ? -11.219 -10.447 -14.031 1.00 38.91 314 GLY A CA 1
ATOM 2274 C C . GLY A 1 314 ? -10.632 -10.439 -12.627 1.00 38.91 314 GLY A C 1
ATOM 2275 O O . GLY A 1 314 ? -11.132 -11.181 -11.790 1.00 38.91 314 GLY A O 1
ATOM 2276 N N . PHE A 1 315 ? -9.658 -9.586 -12.302 1.00 35.34 315 PHE A N 1
ATOM 2277 C CA . PHE A 1 315 ? -9.160 -9.487 -10.922 1.00 35.34 315 PHE A CA 1
ATOM 2278 C C . PHE A 1 315 ? -10.014 -8.529 -10.073 1.00 35.34 315 PHE A C 1
ATOM 2280 O O . PHE A 1 315 ? -9.515 -7.673 -9.349 1.00 35.34 315 PHE A O 1
ATOM 2287 N N . ALA A 1 316 ? -11.339 -8.665 -10.151 1.00 31.53 316 ALA A N 1
ATOM 2288 C CA . ALA A 1 316 ? -12.140 -8.358 -8.979 1.00 31.53 316 ALA A CA 1
ATOM 2289 C C . ALA A 1 316 ? -11.795 -9.464 -7.983 1.00 31.53 316 ALA A C 1
ATOM 2291 O O . ALA A 1 316 ? -12.164 -10.612 -8.224 1.00 31.53 316 ALA A O 1
ATOM 2292 N N . MET A 1 317 ? -11.040 -9.139 -6.925 1.00 32.19 317 MET A N 1
ATOM 2293 C CA . MET A 1 317 ? -10.880 -10.016 -5.762 1.00 32.19 317 MET A CA 1
ATOM 2294 C C . MET A 1 317 ? -12.260 -10.613 -5.468 1.00 32.19 317 MET A C 1
ATOM 2296 O O . MET A 1 317 ? -13.175 -9.852 -5.123 1.00 32.19 317 MET A O 1
ATOM 2300 N N . PRO A 1 318 ? -12.487 -11.922 -5.685 1.00 26.50 318 PRO A N 1
ATOM 2301 C CA . PRO A 1 318 ? -13.764 -12.487 -5.322 1.00 26.50 318 PRO A CA 1
ATOM 2302 C C . PRO A 1 318 ? -13.912 -12.216 -3.832 1.00 26.50 318 PRO A C 1
ATOM 2304 O O . PRO A 1 318 ? -12.995 -12.508 -3.065 1.00 26.50 318 PRO A O 1
ATOM 2307 N N . ARG A 1 319 ? -15.049 -11.645 -3.408 1.00 35.44 319 ARG A N 1
ATOM 2308 C CA . ARG 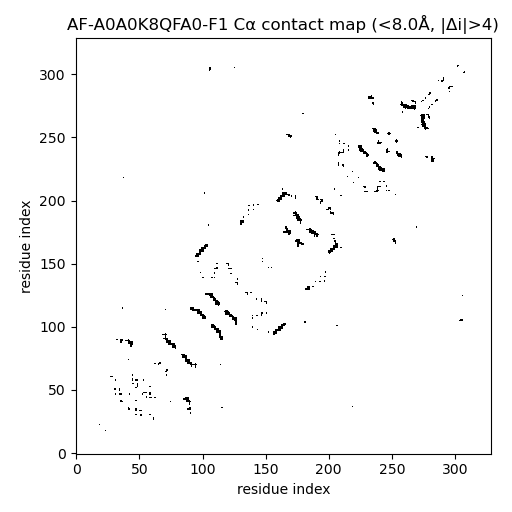A 1 319 ? -15.449 -11.724 -2.001 1.00 35.44 319 ARG A CA 1
ATOM 2309 C C . ARG A 1 319 ? -15.348 -13.197 -1.649 1.00 35.44 319 ARG A C 1
ATOM 2311 O O . ARG A 1 319 ? -16.157 -13.992 -2.130 1.00 35.44 319 ARG A O 1
ATOM 2318 N N . MET A 1 320 ? -14.312 -13.552 -0.899 1.00 34.44 320 MET A N 1
ATOM 2319 C CA . MET A 1 320 ? -14.045 -14.919 -0.511 1.00 34.44 320 MET A CA 1
ATOM 2320 C C . MET A 1 320 ? -15.205 -15.312 0.395 1.00 34.44 320 MET A C 1
ATOM 2322 O O . MET A 1 320 ? -15.266 -14.939 1.564 1.00 34.44 320 MET A O 1
ATOM 2326 N N . GLN A 1 321 ? -16.212 -15.962 -0.192 1.00 26.19 321 GLN A N 1
ATOM 2327 C CA . GLN A 1 321 ? -17.303 -16.544 0.564 1.00 26.19 321 GLN A CA 1
ATOM 2328 C C . GLN A 1 321 ? -16.662 -17.594 1.459 1.00 26.19 321 GLN A C 1
ATOM 2330 O O . GLN A 1 321 ? -16.245 -18.652 0.994 1.00 26.19 321 GLN A O 1
ATOM 2335 N N . VAL A 1 322 ? -16.546 -17.269 2.743 1.00 32.81 322 VAL A N 1
ATOM 2336 C CA . VAL A 1 322 ? -16.172 -18.221 3.780 1.00 32.81 322 VAL A CA 1
ATOM 2337 C C . VAL A 1 322 ? -17.282 -19.265 3.823 1.00 32.81 322 VAL A C 1
ATOM 2339 O O . VAL A 1 322 ? -18.311 -19.090 4.474 1.00 32.81 322 VAL A O 1
ATOM 2342 N N . THR A 1 323 ? -17.116 -20.353 3.076 1.00 29.80 323 THR A N 1
ATOM 2343 C CA . THR A 1 323 ? -17.929 -21.544 3.277 1.00 29.80 323 THR A CA 1
ATOM 2344 C C . THR A 1 323 ? -17.488 -22.142 4.603 1.00 29.80 323 THR A C 1
ATOM 2346 O O . THR A 1 323 ? -16.443 -22.788 4.683 1.00 29.80 323 THR A O 1
ATOM 2349 N N . ASN A 1 324 ? -18.265 -21.900 5.658 1.00 32.25 324 ASN A N 1
ATOM 2350 C CA . ASN A 1 324 ? -18.127 -22.621 6.916 1.00 32.25 324 ASN A CA 1
ATOM 2351 C C . ASN A 1 324 ? -18.333 -24.115 6.635 1.00 32.25 324 ASN A C 1
ATOM 2353 O O . ASN A 1 324 ? -19.460 -24.572 6.443 1.00 32.25 324 ASN A O 1
ATOM 2357 N N . GLY A 1 325 ? -17.236 -24.871 6.577 1.00 30.84 325 GLY A N 1
ATOM 2358 C CA . GLY A 1 325 ? -17.288 -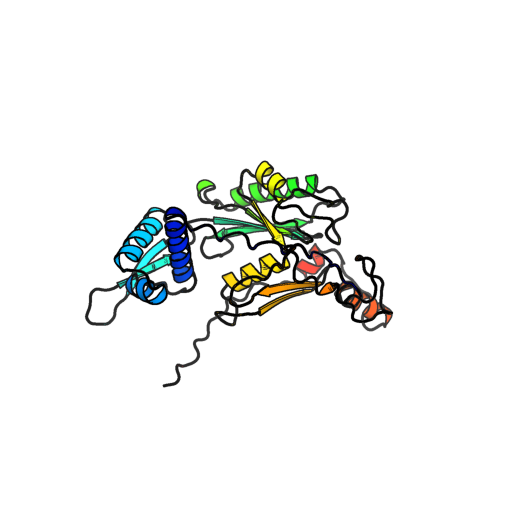26.327 6.606 1.00 30.84 325 GLY A CA 1
ATOM 2359 C C . GLY A 1 325 ? -17.915 -26.799 7.924 1.00 30.84 325 GLY A C 1
ATOM 2360 O O . GLY A 1 325 ? -17.742 -26.140 8.953 1.00 30.84 325 GLY A O 1
ATOM 2361 N N . PRO A 1 326 ? -18.669 -27.911 7.921 1.00 29.12 326 PRO A N 1
ATOM 2362 C CA . PRO A 1 326 ? -19.410 -28.345 9.094 1.00 29.12 326 PRO A CA 1
ATOM 2363 C C . PRO A 1 326 ? -18.439 -28.721 10.215 1.00 29.12 326 PRO A C 1
ATOM 2365 O O . PRO A 1 326 ? -17.479 -29.466 10.004 1.00 29.12 326 PRO A O 1
ATOM 2368 N N . SER A 1 327 ? -18.714 -28.208 11.415 1.00 34.84 327 SER A N 1
ATOM 2369 C CA . SER A 1 327 ? -18.024 -28.582 12.646 1.00 34.84 327 SER A CA 1
ATOM 2370 C C . SER A 1 327 ? -18.082 -30.098 12.814 1.00 34.84 327 SER A C 1
ATOM 2372 O O . SER A 1 327 ? -19.170 -30.666 12.941 1.00 34.84 327 SER A O 1
ATOM 2374 N N . ARG A 1 328 ? -16.926 -30.762 12.812 1.00 34.12 328 ARG A N 1
ATOM 2375 C CA . ARG A 1 328 ? -16.850 -32.150 13.265 1.00 34.12 328 ARG A CA 1
ATOM 2376 C C . ARG A 1 328 ? -17.018 -32.168 14.786 1.00 34.12 328 ARG A C 1
ATOM 2378 O O . ARG A 1 328 ? -16.278 -31.486 15.489 1.00 34.12 328 ARG A O 1
ATOM 2385 N N . SER A 1 329 ? -18.044 -32.899 15.215 1.00 41.94 329 SER A N 1
ATOM 2386 C CA . SER A 1 329 ? -18.353 -33.307 16.591 1.00 41.94 329 SER A CA 1
ATOM 2387 C C . SER A 1 329 ? -17.211 -34.059 17.256 1.00 41.94 329 SER A C 1
ATOM 2389 O O . SER A 1 329 ? -16.606 -34.886 16.531 1.00 41.94 329 SER A O 1
#

Foldseek 3Di:
DDDDDDPPPDPDPDDDDDDDPVNVLVVVLVLLLLVQLLDPVADFLVVSCVVVVDDSVSSVVSVVVCVVLQQKDFPDFDDDDPDDTTTGIHGDQLSAWEWEWEDDLFKIKIFIGTSSRDTLDIDMDTQDDDLDVLVNLLVVLVRVVVGCVVSVRDPVRYQFYEYAYAADAQQVQRFHDPGPNRHNRHGHSSQVSNCVSNVGNYGYAHNQQVVLLVCLSVCHDPNFDWDWRWDAALFTWIWTAHRSRTDLPPRNNPTNQQQDAPDQVADQDPVRGHRGNGSCDRPVNVVVVCVVVVVDDPDDPDDRPVVVVVVPPDPPPPPPPPPPDDDDD

Radius of gyration: 24.28 Å; Cα contacts (8 Å, |Δi|>4): 519; chains: 1; bounding box: 86×51×68 Å

Sequence (329 aa):
MILGESVTEIRQPTPRRGTNLPRMGDFNLTVILDAIRRSSGGLSRVELAQIVGLSPQTISNISRRLLDQHLIVEAGKEGSGPGKPRTILRLNPSGMYALGVHLDPAVITTVVLDLVGDVVKHSRIPTPAGSNPQRVIAAIAEEIKALIEDSGVDTGKIAGLGVAAPGPIDLDEGTVVDPPLMTGWDRVHLRDALAEATGLETLVDKDVTSAAVAETWAGGASGTGSFIFMYMGTGIGCGIVLNDEVVRGTSGNAGEIGHIIVDPDGPACDCGLRGCVKSSCIPQVLVAEAEEQGVLNGGRKGTEGPEVQEALPGFAMPRMQVTNGPSRS

Mean predicted aligned error: 10.8 Å

Solvent-accessible surface area (backbone atoms only — not comparable to full-atom values): 18893 Å² total; per-residue (Å²): 141,79,91,86,81,84,82,75,81,74,79,74,81,77,77,84,76,79,84,56,72,70,60,53,58,53,48,54,48,52,53,53,51,51,56,29,63,76,31,89,90,32,38,30,67,67,56,48,23,66,75,71,69,47,55,65,68,56,45,52,56,50,53,47,53,36,42,77,60,37,44,30,41,77,74,52,71,53,76,95,65,97,69,82,65,41,54,25,33,31,67,25,44,89,32,32,32,37,36,40,35,41,51,45,82,50,40,33,38,40,37,36,26,33,62,75,67,49,76,75,37,73,52,74,46,73,38,65,84,67,56,49,57,67,61,43,53,49,51,52,38,53,48,52,54,52,50,44,64,75,57,70,61,64,72,92,35,50,74,30,35,41,34,24,28,65,44,44,41,43,63,90,70,24,21,33,42,58,22,82,86,41,63,65,32,65,66,36,50,52,23,58,54,48,22,68,68,63,73,36,58,51,46,53,44,40,40,44,47,47,50,35,50,48,41,59,69,73,48,44,102,67,77,70,48,61,49,71,40,77,49,78,47,102,51,35,35,26,10,40,28,52,78,73,37,76,54,35,59,96,70,55,57,45,41,61,57,18,66,44,68,78,34,83,87,44,47,74,29,95,89,77,52,38,9,14,42,28,52,63,58,24,59,70,48,48,51,52,52,33,40,76,71,64,74,42,82,92,70,80,82,74,86,50,58,67,60,59,53,64,73,52,84,66,84,66,78,69,81,77,74,81,75,80,72,80,81,82,129

Secondary structure (DSSP, 8-state):
-----------PPPP-----HHHHHHHHHHHHHHHHHH-TT-EEHHHHHHHH---HHHHHHHHHHHHHTTSEEEEEEE-SSSSPPEEEEEE-GGG-EEEEEEE-SSEEEEEEEETT--EEEEEEEEPPSSS-HHHHHHHHHHHHHHHHHHHT--GGGEEEEEEEE-S-EETTTTEE-S-TT-TT-SSB-HHHHHHHHH-S-EEEEEHHHHHHHHHHHHT-TTSS--EEEEEESSSEEEEEEETTEEE--TTS----GGG-BS-TTS-B-TTS-BSBHHHHHSHHHHHHHHHHTTSS-S--S--SHHHHHHT-TT----------PPPP-